Protein AF-A0A3S3S5J4-F1 (afdb_monomer_lite)

Structure (mmCIF, N/CA/C/O backbone):
data_AF-A0A3S3S5J4-F1
#
_entry.id   AF-A0A3S3S5J4-F1
#
loop_
_atom_site.group_PDB
_atom_site.id
_atom_site.type_symbol
_atom_site.label_atom_id
_atom_site.label_alt_id
_atom_site.label_comp_id
_atom_site.label_asym_id
_atom_site.label_entity_id
_atom_site.label_seq_id
_atom_site.pdbx_PDB_ins_code
_atom_site.Cartn_x
_atom_site.Cartn_y
_atom_site.Cartn_z
_atom_site.occupancy
_atom_site.B_iso_or_equiv
_atom_site.auth_seq_id
_atom_site.auth_comp_id
_atom_site.auth_asym_id
_atom_site.auth_atom_id
_atom_site.pdbx_PDB_model_num
ATOM 1 N N . MET A 1 1 ? 30.744 0.071 -41.582 1.00 41.34 1 MET A N 1
ATOM 2 C CA . MET A 1 1 ? 30.528 -0.809 -40.418 1.00 41.34 1 MET A CA 1
ATOM 3 C C . MET A 1 1 ? 30.425 0.112 -39.225 1.00 41.34 1 MET A C 1
ATOM 5 O O . MET A 1 1 ? 31.438 0.647 -38.803 1.00 41.34 1 MET A O 1
ATOM 9 N N . ASN A 1 2 ? 29.197 0.426 -38.819 1.00 42.22 2 ASN A N 1
ATOM 10 C CA . ASN A 1 2 ? 28.946 1.322 -37.698 1.00 42.22 2 ASN A CA 1
ATOM 11 C C . ASN A 1 2 ? 29.089 0.480 -36.435 1.00 42.22 2 ASN A C 1
ATOM 13 O O . ASN A 1 2 ? 28.316 -0.454 -36.251 1.00 42.22 2 ASN A O 1
ATOM 17 N N . ALA A 1 3 ? 30.126 0.742 -35.641 1.00 48.81 3 ALA A N 1
ATOM 18 C CA . ALA A 1 3 ? 30.206 0.206 -34.294 1.00 48.81 3 ALA A CA 1
ATOM 19 C C . ALA A 1 3 ? 29.083 0.870 -33.492 1.00 48.81 3 ALA A C 1
ATOM 21 O O . ALA A 1 3 ? 29.092 2.085 -33.289 1.00 48.81 3 ALA A O 1
ATOM 22 N N . ASP A 1 4 ? 28.078 0.069 -33.160 1.00 48.41 4 ASP A N 1
ATOM 23 C CA . ASP A 1 4 ? 26.913 0.461 -32.386 1.00 48.41 4 ASP A CA 1
ATOM 24 C C . ASP A 1 4 ? 27.365 1.013 -31.027 1.00 48.41 4 ASP A C 1
ATOM 26 O O . ASP A 1 4 ? 27.971 0.311 -30.217 1.00 48.41 4 ASP A O 1
ATOM 30 N N . GLY A 1 5 ? 27.102 2.302 -30.803 1.00 53.22 5 GLY A N 1
ATOM 31 C CA . GLY A 1 5 ? 27.263 2.954 -29.510 1.00 53.22 5 GLY A CA 1
ATOM 32 C C . GLY A 1 5 ? 26.185 2.447 -28.564 1.00 53.22 5 GLY A C 1
ATOM 33 O O . GLY A 1 5 ? 25.090 2.997 -28.529 1.00 53.22 5 GLY A O 1
ATOM 34 N N . VAL A 1 6 ? 26.489 1.368 -27.848 1.00 52.75 6 VAL A N 1
ATOM 35 C CA . VAL A 1 6 ? 25.611 0.800 -26.826 1.00 52.75 6 VAL A CA 1
ATOM 36 C C . VAL A 1 6 ? 25.653 1.694 -25.584 1.00 52.75 6 VAL A C 1
ATOM 38 O O . VAL A 1 6 ? 26.594 1.666 -24.798 1.00 52.75 6 VAL A O 1
ATOM 41 N N . ASP A 1 7 ? 24.622 2.531 -25.495 1.00 54.81 7 ASP A N 1
ATOM 42 C CA . ASP A 1 7 ? 23.804 2.837 -24.319 1.00 54.81 7 ASP A CA 1
ATOM 43 C C . ASP A 1 7 ? 24.507 3.255 -23.017 1.00 54.81 7 ASP A C 1
ATOM 45 O O . ASP A 1 7 ? 24.471 2.569 -22.000 1.00 54.81 7 ASP A O 1
ATOM 49 N N . PHE A 1 8 ? 24.990 4.499 -22.998 1.00 54.03 8 PHE A N 1
ATOM 50 C CA . PHE A 1 8 ? 25.233 5.245 -21.753 1.00 54.03 8 PHE A CA 1
ATOM 51 C C . PHE A 1 8 ? 23.917 5.642 -21.033 1.00 54.03 8 PHE A C 1
ATOM 53 O O . PHE A 1 8 ? 23.935 6.077 -19.882 1.00 54.03 8 PHE A O 1
ATOM 60 N N . GLU A 1 9 ? 22.753 5.501 -21.686 1.00 58.53 9 GLU A N 1
ATOM 61 C CA . GLU A 1 9 ? 21.446 5.906 -21.140 1.00 58.53 9 GLU A CA 1
ATOM 62 C C . GLU A 1 9 ? 20.932 4.991 -20.013 1.00 58.53 9 GLU A C 1
ATOM 64 O O . GLU A 1 9 ? 20.188 5.454 -19.146 1.00 58.53 9 GLU A O 1
ATOM 69 N N . THR A 1 10 ? 21.362 3.725 -19.937 1.00 60.50 10 THR A N 1
ATOM 70 C CA . THR A 1 10 ? 20.867 2.787 -18.910 1.00 60.50 10 THR A CA 1
ATOM 71 C C . THR A 1 10 ? 21.379 3.097 -17.502 1.00 60.50 10 THR A C 1
ATOM 73 O O . THR A 1 10 ? 20.712 2.750 -16.528 1.00 60.50 10 THR A O 1
ATOM 76 N N . ASN A 1 11 ? 22.515 3.793 -17.370 1.00 63.28 11 ASN A N 1
ATOM 77 C CA . ASN A 1 11 ? 23.078 4.161 -16.064 1.00 63.28 11 ASN A CA 1
ATOM 78 C C . ASN A 1 11 ? 22.407 5.412 -15.450 1.00 63.28 11 ASN A C 1
ATOM 80 O O . ASN A 1 11 ? 22.538 5.709 -14.266 1.00 63.28 11 ASN A O 1
ATOM 84 N N . PHE A 1 12 ? 21.634 6.170 -16.234 1.00 68.19 12 PHE A N 1
ATOM 85 C CA . PHE A 1 12 ? 20.906 7.321 -15.695 1.00 68.19 12 PHE A CA 1
ATOM 86 C C . PHE A 1 12 ? 19.620 6.900 -14.967 1.00 68.19 12 PHE A C 1
ATOM 88 O O . PHE A 1 12 ? 19.238 7.495 -13.955 1.00 68.19 12 PHE A O 1
ATOM 95 N N . GLU A 1 13 ? 18.951 5.847 -15.446 1.00 74.88 13 GLU A N 1
ATOM 96 C CA . GLU A 1 13 ? 17.727 5.341 -14.815 1.00 74.88 13 GLU A CA 1
ATOM 97 C C . GLU A 1 13 ? 18.000 4.614 -13.489 1.00 74.88 13 GLU A C 1
ATOM 99 O O . GLU A 1 13 ? 17.173 4.694 -12.573 1.00 74.88 13 GLU A O 1
ATOM 104 N N . SER A 1 14 ? 19.166 3.971 -13.346 1.00 75.56 14 SER A N 1
ATOM 105 C CA . SER A 1 14 ? 19.579 3.287 -12.114 1.00 75.56 14 SER A CA 1
ATOM 106 C C . SER A 1 14 ? 19.797 4.254 -10.951 1.00 75.56 14 SER A C 1
ATOM 108 O O . SER A 1 14 ? 19.487 3.894 -9.827 1.00 75.56 14 SER A O 1
ATOM 110 N N . LYS A 1 15 ? 20.211 5.507 -11.170 1.00 86.12 15 LYS A N 1
ATOM 111 C CA . LYS A 1 15 ? 20.401 6.475 -10.065 1.00 86.12 15 LYS A CA 1
ATOM 112 C C . LYS A 1 15 ? 19.139 7.251 -9.685 1.00 86.12 15 LYS A C 1
ATOM 114 O O . LYS A 1 15 ? 19.070 7.890 -8.633 1.00 86.12 15 LYS A O 1
ATOM 119 N N . LEU A 1 16 ? 18.087 7.173 -10.502 1.00 89.62 16 LEU A N 1
ATOM 120 C CA . LEU A 1 16 ? 16.856 7.934 -10.281 1.00 89.62 16 LEU A CA 1
ATOM 121 C C . LEU A 1 16 ? 16.063 7.451 -9.055 1.00 89.62 16 LEU A C 1
ATOM 123 O O . LEU A 1 16 ? 15.352 8.245 -8.431 1.00 89.62 16 LEU A O 1
ATOM 127 N N . TRP A 1 17 ? 16.153 6.164 -8.698 1.00 88.44 17 TRP A N 1
ATOM 128 C CA . TRP A 1 17 ? 15.459 5.646 -7.514 1.00 88.44 17 TRP A CA 1
ATOM 129 C C . TRP A 1 17 ? 16.100 6.134 -6.210 1.00 88.44 17 TRP A C 1
ATOM 131 O O . TRP A 1 17 ? 15.355 6.391 -5.264 1.00 88.44 17 TRP A O 1
ATOM 141 N N . ILE A 1 18 ? 17.426 6.327 -6.174 1.00 90.19 18 ILE A N 1
ATOM 142 C CA . ILE A 1 18 ? 18.150 6.863 -5.010 1.00 90.19 18 ILE A CA 1
ATOM 143 C C . ILE A 1 18 ? 17.659 8.276 -4.722 1.00 90.19 18 ILE A C 1
ATOM 145 O O . ILE A 1 18 ? 17.093 8.524 -3.661 1.00 90.19 18 ILE A O 1
ATOM 149 N N . LYS A 1 19 ? 17.726 9.160 -5.724 1.00 91.44 19 LYS A N 1
ATOM 150 C CA . LYS A 1 19 ? 17.255 10.546 -5.601 1.00 91.44 19 LYS A CA 1
ATOM 151 C C . LYS A 1 19 ? 15.795 10.636 -5.144 1.00 91.44 19 LYS A C 1
ATOM 153 O O . LYS A 1 19 ? 15.458 11.404 -4.250 1.00 91.44 19 LYS A O 1
ATOM 158 N N . ARG A 1 20 ? 14.906 9.821 -5.727 1.00 91.56 20 ARG A N 1
ATOM 159 C CA . ARG A 1 20 ? 13.493 9.772 -5.300 1.00 91.56 20 ARG A CA 1
ATOM 160 C C . ARG A 1 20 ? 13.335 9.284 -3.863 1.00 91.56 20 ARG A C 1
ATOM 162 O O . ARG A 1 20 ? 12.419 9.720 -3.173 1.00 91.56 20 ARG A O 1
ATOM 169 N N . SER A 1 21 ? 14.182 8.356 -3.427 1.00 89.12 21 SER A N 1
ATOM 170 C CA . SER A 1 21 ? 14.158 7.847 -2.056 1.00 89.12 21 SER A CA 1
ATOM 171 C C . SER A 1 21 ? 14.614 8.924 -1.074 1.00 89.12 21 SER A C 1
ATOM 173 O O . SER A 1 21 ? 13.955 9.118 -0.057 1.00 89.12 21 SER A O 1
ATOM 175 N N . GLU A 1 22 ? 15.656 9.684 -1.411 1.00 92.81 22 GLU A N 1
ATOM 176 C CA . GLU A 1 22 ? 16.129 10.830 -0.625 1.00 92.81 22 GLU A CA 1
ATOM 177 C C . GLU A 1 22 ? 15.071 11.932 -0.500 1.00 92.81 22 GLU A C 1
ATOM 179 O O . GLU A 1 22 ? 14.815 12.409 0.602 1.00 92.81 22 GLU A O 1
ATOM 184 N N . GLU A 1 23 ? 14.390 12.291 -1.594 1.00 94.06 23 GLU A N 1
ATOM 185 C CA . GLU A 1 23 ? 13.297 13.275 -1.571 1.00 94.06 23 GLU A CA 1
ATOM 186 C C . GLU A 1 23 ? 12.159 12.838 -0.629 1.00 94.06 23 GLU A C 1
ATOM 188 O O . GLU A 1 23 ? 11.642 13.634 0.158 1.00 94.06 23 GLU A O 1
ATOM 193 N N . VAL A 1 24 ? 11.784 11.554 -0.670 1.00 93.38 24 VAL A N 1
ATOM 194 C CA . VAL A 1 24 ? 10.755 10.993 0.219 1.00 93.38 24 VAL A CA 1
ATOM 195 C C . VAL A 1 24 ? 11.226 10.962 1.673 1.00 93.38 24 VAL A C 1
ATOM 197 O O . VAL A 1 24 ? 10.438 11.284 2.564 1.00 93.38 24 VAL A O 1
ATOM 200 N N . LEU A 1 25 ? 12.485 10.595 1.927 1.00 93.69 25 LEU A N 1
ATOM 201 C CA . LEU A 1 25 ? 13.073 10.641 3.264 1.00 93.69 25 LEU A CA 1
ATOM 202 C C . LEU A 1 25 ? 13.034 12.067 3.815 1.00 93.69 25 LEU A C 1
ATOM 204 O O . LEU A 1 25 ? 12.526 12.270 4.914 1.00 93.69 25 LEU A O 1
ATOM 208 N N . GLN A 1 26 ? 13.464 13.060 3.038 1.00 96.62 26 GLN A N 1
ATOM 209 C CA . GLN A 1 26 ? 13.452 14.453 3.476 1.00 96.62 26 GLN A CA 1
ATOM 210 C C . GLN A 1 26 ? 12.039 14.920 3.848 1.00 96.62 26 GLN A C 1
ATOM 212 O O . GLN A 1 26 ? 11.829 15.487 4.916 1.00 96.62 26 GLN A O 1
ATOM 217 N N . MET A 1 27 ? 11.036 14.601 3.023 1.00 96.19 27 MET A N 1
ATOM 218 C CA . MET A 1 27 ? 9.641 14.927 3.334 1.00 96.19 27 MET A CA 1
ATOM 219 C C . MET A 1 27 ? 9.140 14.283 4.637 1.00 96.19 27 MET A C 1
ATOM 221 O O . MET A 1 27 ? 8.349 14.886 5.365 1.00 96.19 27 MET A O 1
ATOM 225 N N . LEU A 1 28 ? 9.540 13.039 4.915 1.00 95.00 28 LEU A N 1
ATOM 226 C CA . LEU A 1 28 ? 9.157 12.335 6.141 1.00 95.00 28 LEU A CA 1
ATOM 227 C C . LEU A 1 28 ? 9.863 12.914 7.370 1.00 95.00 28 LEU A C 1
ATOM 229 O O . LEU A 1 28 ? 9.229 13.057 8.416 1.00 95.00 28 LEU A O 1
ATOM 233 N N . GLU A 1 29 ? 11.135 13.281 7.234 1.00 97.19 29 GLU A N 1
ATOM 234 C CA . GLU A 1 29 ? 11.914 13.952 8.272 1.00 97.19 29 GLU A CA 1
ATOM 235 C C . GLU A 1 29 ? 11.277 15.290 8.662 1.00 97.19 29 GLU A C 1
ATOM 237 O O . GLU A 1 29 ? 11.018 15.538 9.842 1.00 97.19 29 GLU A O 1
ATOM 242 N N . ASP A 1 30 ? 10.918 16.108 7.671 1.00 96.88 30 ASP A N 1
ATOM 243 C CA . ASP A 1 30 ? 10.243 17.389 7.884 1.00 96.88 30 ASP A CA 1
ATOM 244 C C . ASP A 1 30 ? 8.899 17.207 8.618 1.00 96.88 30 ASP A C 1
ATOM 246 O O . ASP A 1 30 ? 8.549 17.982 9.513 1.00 96.88 30 ASP A O 1
ATOM 250 N N . GLU A 1 31 ? 8.140 16.157 8.286 1.00 97.62 31 GLU A N 1
ATOM 251 C CA . GLU A 1 31 ? 6.871 15.834 8.946 1.00 97.62 31 GLU A CA 1
ATOM 252 C C . GLU A 1 31 ? 7.059 15.400 10.410 1.00 97.62 31 GLU A C 1
ATOM 254 O O . GLU A 1 31 ? 6.264 15.798 11.270 1.00 97.62 31 GLU A O 1
ATOM 259 N N . ILE A 1 32 ? 8.091 14.597 10.702 1.00 97.44 32 ILE A N 1
ATOM 260 C CA . ILE A 1 32 ? 8.450 14.184 12.068 1.00 97.44 32 ILE A CA 1
ATOM 261 C C . ILE A 1 32 ? 8.860 15.412 12.883 1.00 97.44 32 ILE A C 1
ATOM 263 O O . ILE A 1 32 ? 8.277 15.651 13.942 1.00 97.44 32 ILE A O 1
ATOM 267 N N . ASN A 1 33 ? 9.762 16.240 12.353 1.00 97.38 33 ASN A N 1
ATOM 268 C CA . ASN A 1 33 ? 10.249 17.453 13.014 1.00 97.38 33 ASN A CA 1
ATOM 269 C C . ASN A 1 33 ? 9.111 18.447 13.285 1.00 97.38 33 ASN A C 1
ATOM 271 O O . ASN A 1 33 ? 9.002 19.012 14.373 1.00 97.38 33 ASN A O 1
ATOM 275 N N . ARG A 1 34 ? 8.181 18.615 12.337 1.00 98.00 34 ARG A N 1
ATOM 276 C CA . ARG A 1 34 ? 6.995 19.461 12.532 1.00 98.00 34 ARG A CA 1
ATOM 277 C C . ARG A 1 34 ? 6.093 18.952 13.658 1.00 98.00 34 ARG A C 1
ATOM 279 O O . ARG A 1 34 ? 5.516 19.756 14.390 1.00 98.00 34 ARG A O 1
ATOM 286 N N . LYS A 1 35 ? 5.907 17.635 13.778 1.00 97.81 35 LYS A N 1
ATOM 287 C CA . LYS A 1 35 ? 5.124 17.042 14.875 1.00 97.81 35 LYS A CA 1
ATOM 288 C C . LYS A 1 35 ? 5.844 17.172 16.211 1.00 97.81 35 LYS A C 1
ATOM 290 O O . LYS A 1 35 ? 5.185 17.465 17.201 1.00 97.81 35 LYS A O 1
ATOM 295 N N . GLU A 1 36 ? 7.160 17.005 16.225 1.00 97.94 36 GLU A N 1
ATOM 296 C CA . GLU A 1 36 ? 7.996 17.187 17.412 1.00 97.94 36 GLU A CA 1
ATOM 297 C C . GLU A 1 36 ? 7.898 18.619 17.941 1.00 97.94 36 GLU A C 1
ATOM 299 O O . GLU A 1 36 ? 7.598 18.809 19.116 1.00 97.94 36 GLU A O 1
ATOM 304 N N . LEU A 1 37 ? 8.011 19.622 17.064 1.00 97.88 37 LEU A N 1
ATOM 305 C CA . LEU A 1 37 ? 7.814 21.029 17.428 1.00 97.88 37 LEU A CA 1
ATOM 306 C C . LEU A 1 37 ? 6.443 21.269 18.070 1.00 97.88 37 LEU A C 1
ATOM 308 O O . LEU A 1 37 ? 6.370 21.844 19.151 1.00 97.88 37 LEU A O 1
ATOM 312 N N . LYS A 1 38 ? 5.362 20.756 17.468 1.00 97.69 38 LYS A N 1
ATOM 313 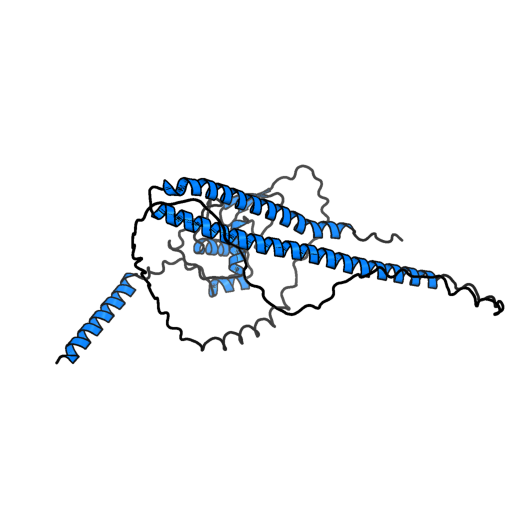C CA . LYS A 1 38 ? 4.008 20.877 18.038 1.00 97.69 38 LYS A CA 1
ATOM 314 C C . LYS A 1 38 ? 3.867 20.182 19.390 1.00 97.69 38 LYS A C 1
ATOM 316 O O . LYS A 1 38 ? 3.153 20.678 20.256 1.00 97.69 38 LYS A O 1
ATOM 321 N N . ILE A 1 39 ? 4.503 19.025 19.575 1.00 97.25 39 ILE A N 1
ATOM 322 C CA . ILE A 1 39 ? 4.511 18.339 20.871 1.00 97.25 39 ILE A CA 1
ATOM 323 C C . ILE A 1 39 ? 5.258 19.183 21.902 1.00 97.25 39 ILE A C 1
ATOM 325 O O . ILE A 1 39 ? 4.738 19.358 22.997 1.00 97.25 39 ILE A O 1
ATOM 329 N N . ASN A 1 40 ? 6.409 19.754 21.554 1.00 96.50 40 ASN A N 1
ATOM 330 C CA . ASN A 1 40 ? 7.194 20.596 22.458 1.00 96.50 40 ASN A CA 1
ATOM 331 C C . ASN A 1 40 ? 6.448 21.892 22.828 1.00 96.50 40 ASN A C 1
ATOM 333 O O . ASN A 1 40 ? 6.439 22.291 23.992 1.00 96.50 40 ASN A O 1
ATOM 337 N N . GLU A 1 41 ? 5.752 22.515 21.872 1.00 96.56 41 GLU A N 1
ATOM 338 C CA . GLU A 1 41 ? 4.856 23.651 22.130 1.00 96.56 41 GLU A CA 1
ATOM 339 C C . GLU A 1 41 ? 3.751 23.264 23.122 1.00 96.56 41 GLU A C 1
ATOM 341 O O . GLU A 1 41 ? 3.532 23.952 24.120 1.00 96.56 41 GLU A O 1
ATOM 346 N N . LEU A 1 42 ? 3.086 22.127 22.894 1.00 96.12 42 LEU A N 1
ATOM 347 C CA . LEU A 1 42 ? 2.052 21.617 23.792 1.00 96.12 42 LEU A CA 1
ATOM 348 C C . LEU A 1 42 ? 2.607 21.222 25.162 1.00 96.12 42 LEU A C 1
ATOM 350 O O . LEU A 1 42 ? 1.896 21.374 26.153 1.00 96.12 42 LEU A O 1
ATOM 354 N N . GLU A 1 43 ? 3.856 20.764 25.243 1.00 95.88 43 GLU A N 1
ATOM 355 C CA . GLU A 1 43 ? 4.501 20.363 26.493 1.00 95.88 43 GLU A CA 1
ATOM 356 C C . GLU A 1 43 ? 4.572 21.516 27.494 1.00 95.88 43 GLU A C 1
ATOM 358 O O . GLU A 1 43 ? 4.245 21.335 28.667 1.00 95.88 43 GLU A O 1
ATOM 363 N N . SER A 1 44 ? 4.861 22.728 27.010 1.00 93.62 44 SER A N 1
ATOM 364 C CA . SER A 1 44 ? 4.823 23.947 27.829 1.00 93.62 44 SER A CA 1
ATOM 365 C C . SER A 1 44 ? 3.440 24.217 28.448 1.00 93.62 44 SER A C 1
ATOM 367 O O . SER A 1 44 ? 3.327 24.825 29.512 1.00 93.62 44 SER A O 1
ATOM 369 N N . SER A 1 45 ? 2.375 23.702 27.822 1.00 93.31 45 SER A N 1
ATOM 370 C CA . SER A 1 45 ? 0.986 23.838 28.268 1.00 93.31 45 SER A CA 1
ATOM 371 C C . SER A 1 45 ? 0.450 22.632 29.050 1.00 93.31 45 SER A C 1
ATOM 373 O O . SER A 1 45 ? -0.671 22.697 29.551 1.00 93.31 45 SER A O 1
ATOM 375 N N . VAL A 1 46 ? 1.224 21.550 29.222 1.00 88.00 46 VAL A N 1
ATOM 376 C CA . VAL A 1 46 ? 0.756 20.283 29.833 1.00 88.00 46 VAL A CA 1
ATOM 377 C C . VAL A 1 46 ? 0.202 20.470 31.247 1.00 88.00 46 VAL A C 1
ATOM 379 O O . VAL A 1 46 ? -0.726 19.760 31.648 1.00 88.00 46 VAL A O 1
ATOM 382 N N . ALA A 1 47 ? 0.716 21.447 32.001 1.00 88.12 47 ALA A N 1
ATOM 383 C CA . ALA A 1 47 ? 0.183 21.798 33.318 1.00 88.12 47 ALA A CA 1
ATOM 384 C C . ALA A 1 47 ? -1.316 22.162 33.269 1.00 88.12 47 ALA A C 1
ATOM 386 O O . ALA A 1 47 ? -2.053 21.833 34.197 1.00 88.12 47 ALA A O 1
ATOM 387 N N . HIS A 1 48 ? -1.772 22.739 32.154 1.00 91.56 48 HIS A N 1
ATOM 388 C CA . HIS A 1 48 ? -3.139 23.205 31.918 1.00 91.56 48 HIS A CA 1
ATOM 389 C C . HIS A 1 48 ? -4.061 22.136 31.316 1.00 91.56 48 HIS A C 1
ATOM 391 O O . HIS A 1 48 ? -5.227 22.421 31.040 1.00 91.56 48 HIS A O 1
ATOM 397 N N . PHE A 1 49 ? -3.585 20.905 31.090 1.00 94.00 49 PHE A N 1
ATOM 398 C CA . PHE A 1 49 ? -4.461 19.852 30.582 1.00 94.00 49 PHE A CA 1
ATOM 399 C C . PHE A 1 49 ? -5.527 19.490 31.625 1.00 94.00 49 PHE A C 1
ATOM 401 O O . PHE A 1 49 ? -5.176 19.088 32.739 1.00 94.00 49 PHE A O 1
ATOM 408 N N . PRO A 1 50 ? -6.823 19.579 31.266 1.00 91.56 50 PRO A N 1
ATOM 409 C CA . PRO A 1 50 ? -7.923 19.512 32.226 1.00 91.56 50 PRO A CA 1
ATOM 410 C C . PRO A 1 50 ? -8.148 18.107 32.793 1.00 91.56 50 PRO A C 1
ATOM 412 O O . PRO A 1 50 ? -8.811 17.961 33.815 1.00 91.56 50 PRO A O 1
ATOM 415 N N . SER A 1 51 ? -7.618 17.063 32.145 1.00 96.81 51 SER A N 1
ATOM 416 C CA . SER A 1 51 ? -7.810 15.678 32.572 1.00 96.81 51 SER A CA 1
ATOM 417 C C . SER A 1 51 ? -6.497 14.900 32.640 1.00 96.81 51 SER A C 1
ATOM 419 O O . SER A 1 51 ? -5.595 15.078 31.816 1.00 96.81 51 SER A O 1
ATOM 421 N N . TYR A 1 52 ? -6.413 13.984 33.606 1.00 95.56 52 TYR A N 1
ATOM 422 C CA . TYR A 1 52 ? -5.307 13.032 33.733 1.00 95.56 52 TYR A CA 1
ATOM 423 C C . TYR A 1 52 ? -5.191 12.122 32.498 1.00 95.56 52 TYR A C 1
ATOM 425 O O . TYR A 1 52 ? -4.092 11.872 32.008 1.00 95.56 52 TYR A O 1
ATOM 433 N N . SER A 1 53 ? -6.325 11.709 31.924 1.00 95.56 53 SER A N 1
ATOM 434 C CA . SER A 1 53 ? -6.375 10.898 30.703 1.00 95.56 53 SER A CA 1
ATOM 435 C C . SER A 1 53 ? -5.699 11.594 29.518 1.00 95.56 53 SER A C 1
ATOM 437 O O . SER A 1 53 ? -4.943 10.961 28.786 1.00 95.56 53 SER A O 1
ATOM 439 N N . THR A 1 54 ? -5.899 12.908 29.353 1.00 95.50 54 THR A N 1
ATOM 440 C CA . THR A 1 54 ? -5.221 13.697 28.309 1.00 95.50 54 THR A CA 1
ATOM 441 C C . THR A 1 54 ? -3.706 13.718 28.512 1.00 95.50 54 THR A C 1
ATOM 443 O O . THR A 1 54 ? -2.965 13.610 27.540 1.00 95.50 54 THR A O 1
ATOM 446 N N . LYS A 1 55 ? -3.231 13.801 29.763 1.00 96.25 55 LYS A N 1
ATOM 447 C CA . LYS A 1 55 ? -1.793 13.763 30.082 1.00 96.25 55 LYS A CA 1
ATOM 448 C C . LYS A 1 55 ? -1.165 12.408 29.739 1.00 96.25 55 LYS A C 1
ATOM 450 O O . LYS A 1 55 ? -0.074 12.381 29.177 1.00 96.25 55 LYS A O 1
ATOM 455 N N . ILE A 1 56 ? -1.865 11.302 30.014 1.00 96.56 56 ILE A N 1
ATOM 456 C CA . ILE A 1 56 ? -1.417 9.957 29.613 1.00 96.56 56 ILE A CA 1
ATOM 457 C C . ILE A 1 56 ? -1.316 9.857 28.090 1.00 96.56 56 ILE A C 1
ATOM 459 O O . ILE A 1 56 ? -0.269 9.468 27.581 1.00 96.56 56 ILE A O 1
ATOM 463 N N . LEU A 1 57 ? -2.369 10.251 27.365 1.00 96.06 57 LEU A N 1
ATOM 464 C CA . LEU A 1 57 ? -2.373 10.207 25.899 1.00 96.06 57 LEU A CA 1
ATOM 465 C C . LEU A 1 57 ? -1.262 11.074 25.297 1.00 96.06 57 LEU A C 1
ATOM 467 O O . LEU A 1 57 ? -0.623 10.671 24.333 1.00 96.06 57 LEU A O 1
ATOM 471 N N . PHE A 1 58 ? -0.997 12.246 25.873 1.00 96.94 58 PHE A N 1
ATOM 472 C CA . PHE A 1 58 ? 0.105 13.098 25.436 1.00 96.94 58 PHE A CA 1
ATOM 473 C C . PHE A 1 58 ? 1.468 12.414 25.613 1.00 96.94 58 PHE A C 1
ATOM 475 O O . PHE A 1 58 ? 2.280 12.417 24.688 1.00 96.94 58 PHE A O 1
ATOM 482 N N . LYS A 1 59 ? 1.704 11.783 26.772 1.00 97.06 59 LYS A N 1
ATOM 483 C CA . LYS A 1 59 ? 2.939 11.030 27.037 1.00 97.06 59 LYS A CA 1
ATOM 484 C C . LYS A 1 59 ? 3.107 9.861 26.063 1.00 97.06 59 LYS A C 1
ATOM 486 O O . LYS A 1 59 ? 4.205 9.661 25.551 1.00 97.06 59 LYS A O 1
ATOM 491 N N . ASP A 1 60 ? 2.028 9.136 25.781 1.00 97.25 60 ASP A N 1
ATOM 492 C CA . ASP A 1 60 ? 2.011 8.020 24.829 1.00 97.25 60 ASP A CA 1
ATOM 493 C C . ASP A 1 60 ? 2.341 8.481 23.399 1.00 97.25 60 ASP A C 1
ATOM 495 O O . ASP A 1 60 ? 3.221 7.928 22.740 1.00 97.25 60 ASP A O 1
ATOM 499 N N . VAL A 1 61 ? 1.725 9.581 22.949 1.00 97.56 61 VAL A N 1
ATOM 500 C CA . VAL A 1 61 ? 2.020 10.191 21.643 1.00 97.56 61 VAL A CA 1
ATOM 501 C C . VAL A 1 61 ? 3.475 10.659 21.557 1.00 97.56 61 VAL A C 1
ATOM 503 O O . VAL A 1 61 ? 4.116 10.450 20.527 1.00 97.56 61 VAL A O 1
ATOM 506 N N . LYS A 1 62 ? 4.019 11.257 22.624 1.00 98.00 62 LYS A N 1
ATOM 507 C CA . LYS A 1 62 ? 5.426 11.680 22.681 1.00 98.00 62 LYS A CA 1
ATOM 508 C C . LYS A 1 62 ? 6.383 10.483 22.615 1.00 98.00 62 LYS A C 1
ATOM 510 O O . LYS A 1 62 ? 7.341 10.528 21.847 1.00 98.00 62 LYS A O 1
ATOM 515 N N . CYS A 1 63 ? 6.100 9.408 23.355 1.00 97.81 63 CYS A N 1
ATOM 516 C CA . CYS A 1 63 ? 6.881 8.167 23.311 1.00 97.81 63 CYS A CA 1
ATOM 517 C C . CYS A 1 63 ? 6.852 7.545 21.908 1.00 97.81 63 CYS A C 1
ATOM 519 O O . CYS A 1 63 ? 7.900 7.317 21.308 1.00 97.81 63 CYS A O 1
ATOM 521 N N . SER A 1 64 ? 5.652 7.405 21.337 1.00 97.56 64 SER A N 1
ATOM 522 C CA . SER A 1 64 ? 5.445 6.895 19.979 1.00 97.56 64 SER A CA 1
ATOM 523 C C . SER A 1 64 ? 6.173 7.728 18.920 1.00 97.56 64 SER A C 1
ATOM 525 O O . SER A 1 64 ? 6.728 7.175 17.973 1.00 97.56 64 SER A O 1
ATOM 527 N N . LEU A 1 65 ? 6.183 9.062 19.041 1.00 97.94 65 LEU A N 1
ATOM 528 C CA . LEU A 1 65 ? 6.916 9.917 18.104 1.00 97.94 65 LEU A CA 1
ATOM 529 C C . LEU A 1 65 ? 8.428 9.676 18.200 1.00 97.94 65 LEU A C 1
ATOM 531 O O . LEU A 1 65 ? 9.087 9.586 17.166 1.00 97.94 65 LEU A O 1
ATOM 535 N N . ASN A 1 66 ? 8.962 9.543 19.416 1.00 97.81 66 ASN A N 1
ATOM 536 C CA . ASN A 1 66 ? 10.383 9.296 19.639 1.00 97.81 66 ASN A CA 1
ATOM 537 C C . ASN A 1 66 ? 10.825 7.930 19.087 1.00 97.81 66 ASN A C 1
ATOM 539 O O . ASN A 1 66 ? 11.844 7.839 18.411 1.00 97.81 66 ASN A O 1
ATOM 543 N N . GLU A 1 67 ? 10.021 6.884 19.292 1.00 97.00 67 GLU A N 1
ATOM 544 C CA . GLU A 1 67 ? 10.252 5.565 18.688 1.00 97.00 67 GLU A CA 1
ATOM 545 C C . GLU A 1 67 ? 10.292 5.646 17.158 1.00 97.00 67 GLU A C 1
ATOM 547 O O . GLU A 1 67 ? 11.235 5.165 16.533 1.00 97.00 67 GLU A O 1
ATOM 552 N N . ARG A 1 68 ? 9.317 6.328 16.539 1.00 96.81 68 ARG A N 1
ATOM 553 C CA . ARG A 1 68 ? 9.286 6.505 15.077 1.00 96.81 68 ARG A CA 1
ATOM 554 C C . ARG A 1 68 ? 10.451 7.336 14.552 1.00 96.81 68 ARG A C 1
ATOM 556 O O . ARG A 1 68 ? 10.909 7.079 13.444 1.00 96.81 68 ARG A O 1
ATOM 563 N N . LYS A 1 69 ? 10.933 8.313 15.321 1.00 97.94 69 LYS A N 1
ATOM 564 C CA . LYS A 1 69 ? 12.121 9.104 14.981 1.00 97.94 69 LYS A CA 1
ATOM 565 C C . LYS A 1 69 ? 13.380 8.232 14.966 1.00 97.94 69 LYS A C 1
ATOM 567 O O . LYS A 1 69 ? 14.162 8.335 14.025 1.00 97.94 69 LYS A O 1
ATOM 572 N N . ASN A 1 70 ? 13.528 7.335 15.940 1.00 96.81 70 ASN A N 1
ATOM 573 C CA . ASN A 1 70 ? 14.634 6.377 15.978 1.00 96.81 70 ASN A CA 1
ATOM 574 C C . ASN A 1 70 ? 14.567 5.391 14.802 1.00 96.81 70 ASN A C 1
ATOM 576 O O . ASN A 1 70 ? 15.528 5.287 14.048 1.00 96.81 70 ASN A O 1
ATOM 580 N N . GLU A 1 71 ? 13.409 4.763 14.567 1.00 95.81 71 GLU A N 1
ATOM 581 C CA . GLU A 1 71 ? 13.212 3.868 13.412 1.00 95.81 71 GLU A CA 1
ATOM 582 C C . GLU A 1 71 ? 13.514 4.572 12.077 1.00 95.81 71 GLU A C 1
ATOM 584 O O . GLU A 1 71 ? 14.092 3.987 11.160 1.00 95.81 71 GLU A O 1
ATOM 589 N N . PHE A 1 72 ? 13.115 5.841 11.952 1.00 96.19 72 PHE A N 1
ATOM 590 C CA . PHE A 1 72 ? 13.376 6.642 10.762 1.00 96.19 72 PHE A CA 1
ATOM 591 C C . PHE A 1 72 ? 14.871 6.953 10.591 1.00 96.19 72 PHE A C 1
ATOM 593 O O . PHE A 1 72 ? 15.383 6.883 9.473 1.00 96.19 72 PHE A O 1
ATOM 600 N N . SER A 1 73 ? 15.579 7.247 11.684 1.00 96.94 73 SER A N 1
ATOM 601 C CA . SER A 1 73 ? 17.034 7.434 11.685 1.00 96.94 73 SER A CA 1
ATOM 602 C C . SER A 1 73 ? 17.762 6.173 11.211 1.00 96.94 73 SER A C 1
ATOM 604 O O . SER A 1 73 ? 18.619 6.253 10.328 1.00 96.94 73 SER A O 1
ATOM 606 N N . ASP A 1 74 ? 17.372 5.003 11.721 1.00 95.50 74 ASP A N 1
ATOM 607 C CA . ASP A 1 74 ? 17.939 3.714 11.309 1.00 95.50 74 ASP A CA 1
ATOM 608 C C . ASP A 1 74 ? 17.682 3.439 9.821 1.00 95.50 74 ASP A C 1
ATOM 610 O O . ASP A 1 74 ? 18.577 3.024 9.079 1.00 95.50 74 ASP A O 1
ATOM 614 N N . PHE A 1 75 ? 16.467 3.732 9.346 1.00 94.81 75 PHE A N 1
ATOM 615 C CA . PHE A 1 75 ? 16.122 3.587 7.934 1.00 94.81 75 PHE A CA 1
ATOM 616 C C . PHE A 1 75 ? 16.927 4.536 7.033 1.00 94.81 75 PHE A C 1
ATOM 618 O O . PHE A 1 75 ? 17.369 4.134 5.954 1.00 94.81 75 PHE A O 1
ATOM 625 N N . ARG A 1 76 ? 17.179 5.775 7.472 1.00 95.19 76 ARG A N 1
ATOM 626 C CA . ARG A 1 76 ? 18.040 6.718 6.744 1.00 95.19 76 ARG A CA 1
ATOM 627 C C . ARG A 1 76 ? 19.478 6.213 6.665 1.00 95.19 76 ARG A C 1
ATOM 629 O O . ARG A 1 76 ? 20.072 6.252 5.590 1.00 95.19 76 ARG A O 1
ATOM 636 N N . ALA A 1 77 ? 20.019 5.697 7.768 1.00 95.81 77 ALA A N 1
ATOM 637 C CA . ALA A 1 77 ? 21.352 5.101 7.788 1.00 95.81 77 ALA A CA 1
ATOM 638 C C . ALA A 1 77 ? 21.455 3.921 6.807 1.00 95.81 77 ALA A C 1
ATOM 640 O O . ALA A 1 77 ? 22.425 3.815 6.057 1.00 95.81 77 ALA A O 1
ATOM 641 N N . PHE A 1 78 ? 20.424 3.076 6.746 1.00 96.06 78 PHE A N 1
ATOM 642 C CA . PHE A 1 78 ? 20.340 1.995 5.768 1.00 96.06 78 PHE A CA 1
ATOM 643 C C . PHE A 1 78 ? 20.377 2.501 4.318 1.00 96.06 78 PHE A C 1
ATOM 645 O O . PHE A 1 78 ? 21.152 1.980 3.517 1.00 96.06 78 PHE A O 1
ATOM 652 N N . VAL A 1 79 ? 19.586 3.523 3.973 1.00 92.50 79 VAL A N 1
ATOM 653 C CA . VAL A 1 79 ? 19.582 4.084 2.610 1.00 92.50 79 VAL A CA 1
ATOM 654 C C . VAL A 1 79 ? 20.942 4.689 2.260 1.00 92.50 79 VAL A C 1
ATOM 656 O O . VAL A 1 79 ? 21.452 4.411 1.181 1.00 92.50 79 VAL A O 1
ATOM 659 N N . ASN A 1 80 ? 21.586 5.406 3.183 1.00 93.94 80 ASN A N 1
ATOM 660 C CA . ASN A 1 80 ? 22.939 5.932 2.969 1.00 93.94 80 ASN A CA 1
ATOM 661 C C . ASN A 1 80 ? 23.957 4.813 2.697 1.00 93.94 80 ASN A C 1
ATOM 663 O O . ASN A 1 80 ? 24.793 4.936 1.805 1.00 93.94 80 ASN A O 1
ATOM 667 N N . ASN A 1 81 ? 23.862 3.691 3.416 1.00 95.62 81 ASN A N 1
ATOM 668 C CA . ASN A 1 81 ? 24.721 2.531 3.171 1.00 95.62 81 ASN A CA 1
ATOM 669 C C . ASN A 1 81 ? 24.488 1.913 1.785 1.00 95.62 81 ASN A C 1
ATOM 671 O O . ASN A 1 81 ? 25.443 1.447 1.165 1.00 95.62 81 ASN A O 1
ATOM 675 N N . LEU A 1 82 ? 23.247 1.919 1.283 1.00 91.88 82 LEU A N 1
ATOM 676 C CA . LEU A 1 82 ? 22.955 1.479 -0.084 1.00 91.88 82 LEU A CA 1
ATOM 677 C C . LEU A 1 82 ? 23.569 2.408 -1.133 1.00 91.88 82 LEU A C 1
ATOM 679 O O . LEU A 1 82 ? 24.088 1.904 -2.121 1.00 91.88 82 LEU A O 1
ATOM 683 N N . VAL A 1 83 ? 23.557 3.726 -0.914 1.00 92.56 83 VAL A N 1
ATOM 684 C CA . VAL A 1 83 ? 24.217 4.687 -1.818 1.00 92.56 83 VAL A CA 1
ATOM 685 C C . VAL A 1 83 ? 25.720 4.422 -1.883 1.00 92.56 83 VAL A C 1
ATOM 687 O O . VAL A 1 83 ? 26.275 4.272 -2.964 1.00 92.56 83 VAL A O 1
ATOM 690 N N . VAL A 1 84 ? 26.370 4.246 -0.728 1.00 95.19 84 VAL A N 1
ATOM 691 C CA . VAL A 1 84 ? 27.804 3.910 -0.672 1.00 95.19 84 VAL A CA 1
ATOM 692 C C . VAL A 1 84 ? 28.105 2.578 -1.370 1.00 95.19 84 VAL A C 1
ATOM 694 O O . VAL A 1 84 ? 29.170 2.411 -1.964 1.00 95.19 84 VAL A O 1
ATOM 697 N N . LEU A 1 85 ? 27.200 1.602 -1.277 1.00 93.94 85 LEU A N 1
ATOM 698 C CA . LEU A 1 85 ? 27.350 0.322 -1.965 1.00 93.94 85 LEU A CA 1
ATOM 699 C C . LEU A 1 85 ? 27.223 0.472 -3.488 1.00 93.94 85 LEU A C 1
ATOM 701 O O . LEU A 1 85 ? 27.996 -0.158 -4.207 1.00 93.94 85 LEU A O 1
ATOM 705 N N . ASP A 1 86 ? 26.290 1.301 -3.957 1.00 91.00 86 ASP A N 1
ATOM 706 C CA . ASP A 1 86 ? 26.096 1.625 -5.377 1.00 91.00 86 ASP A CA 1
ATOM 707 C C . ASP A 1 86 ? 27.347 2.300 -5.961 1.00 91.00 86 ASP A C 1
ATOM 709 O O . ASP A 1 86 ? 27.884 1.840 -6.965 1.00 91.00 86 ASP A O 1
ATOM 713 N N . ASP A 1 87 ? 27.916 3.283 -5.255 1.00 91.50 87 ASP A N 1
ATOM 714 C CA . ASP A 1 87 ? 29.159 3.951 -5.667 1.00 91.50 87 ASP A CA 1
ATOM 715 C C . ASP A 1 87 ? 30.346 2.976 -5.759 1.00 91.50 87 ASP A C 1
ATOM 717 O O . ASP A 1 87 ? 31.157 3.035 -6.687 1.00 91.50 87 ASP A O 1
ATOM 721 N N . LYS A 1 88 ? 30.454 2.039 -4.805 1.00 95.69 88 LYS A N 1
ATOM 722 C CA . LYS A 1 88 ? 31.479 0.983 -4.846 1.00 95.69 88 LYS A CA 1
ATOM 723 C C . LYS A 1 88 ? 31.269 0.034 -6.021 1.00 95.69 88 LYS A C 1
ATOM 725 O O . LYS A 1 88 ? 32.245 -0.414 -6.618 1.00 95.69 88 LYS A O 1
ATOM 730 N N . PHE A 1 89 ? 30.020 -0.296 -6.331 1.00 93.31 89 PHE A N 1
ATOM 731 C CA . PHE A 1 89 ? 29.688 -1.144 -7.467 1.00 93.31 89 PHE A CA 1
ATOM 732 C C . PHE A 1 89 ? 30.060 -0.462 -8.789 1.00 93.31 89 PHE A C 1
ATOM 734 O O . PHE A 1 89 ? 30.746 -1.073 -9.607 1.00 93.31 89 PHE A O 1
ATOM 741 N N . ASP A 1 90 ? 29.712 0.814 -8.952 1.00 90.06 90 ASP A N 1
ATOM 742 C CA . ASP A 1 90 ? 30.082 1.619 -10.120 1.00 90.06 90 ASP A CA 1
ATOM 743 C C . ASP A 1 90 ? 31.601 1.705 -10.313 1.00 90.06 90 ASP A C 1
ATOM 745 O O . ASP A 1 90 ? 32.093 1.566 -11.434 1.00 90.06 90 ASP A O 1
ATOM 749 N N . ALA A 1 91 ? 32.360 1.875 -9.226 1.00 94.81 91 ALA A N 1
ATOM 750 C CA . ALA A 1 91 ? 33.821 1.875 -9.281 1.00 94.81 91 ALA A CA 1
ATOM 751 C C . ALA A 1 91 ? 34.376 0.536 -9.803 1.00 94.81 91 ALA A C 1
ATOM 753 O O . ALA A 1 91 ? 35.230 0.524 -10.688 1.00 94.81 91 ALA A O 1
ATOM 754 N N . ILE A 1 92 ? 33.846 -0.596 -9.319 1.00 95.50 92 ILE A N 1
ATOM 755 C CA . ILE A 1 92 ? 34.249 -1.935 -9.783 1.00 95.50 92 ILE A CA 1
ATOM 756 C C . ILE A 1 92 ? 33.918 -2.125 -11.269 1.00 95.50 92 ILE A C 1
ATOM 758 O O . ILE A 1 92 ? 34.742 -2.650 -12.020 1.00 95.50 92 ILE A O 1
ATOM 762 N N . VAL A 1 93 ? 32.724 -1.711 -11.705 1.00 91.56 93 VAL A N 1
ATOM 763 C CA . VAL A 1 93 ? 32.315 -1.798 -13.116 1.00 91.56 93 VAL A CA 1
ATOM 764 C C . VAL A 1 93 ? 33.256 -0.971 -13.993 1.00 91.56 93 VAL A C 1
ATOM 766 O O . VAL A 1 93 ? 33.781 -1.491 -14.979 1.00 91.56 93 VAL A O 1
ATOM 769 N N . SER A 1 94 ? 33.549 0.265 -13.586 1.00 93.06 94 SER A N 1
ATOM 770 C CA . SER A 1 94 ? 34.477 1.157 -14.287 1.00 93.06 94 SER A CA 1
ATOM 771 C C . SER A 1 94 ? 35.882 0.552 -14.420 1.00 93.06 94 SER A C 1
ATOM 773 O O . SER A 1 94 ? 36.475 0.600 -15.500 1.00 93.06 94 SER A O 1
ATOM 775 N N . ASP A 1 95 ? 36.421 -0.060 -13.362 1.00 96.00 95 ASP A N 1
ATOM 776 C CA . ASP A 1 95 ? 37.744 -0.701 -13.398 1.00 96.00 95 ASP A CA 1
ATOM 777 C C . ASP A 1 95 ? 37.782 -1.892 -14.371 1.00 96.00 95 ASP A C 1
ATOM 779 O O . ASP A 1 95 ? 38.740 -2.066 -15.136 1.00 96.00 95 ASP A O 1
ATOM 783 N N . ILE A 1 96 ? 36.724 -2.708 -14.393 1.00 94.88 96 ILE A N 1
ATOM 784 C CA . ILE A 1 96 ? 36.602 -3.843 -15.318 1.00 94.88 96 ILE A CA 1
ATOM 785 C C . ILE A 1 96 ? 36.541 -3.354 -16.772 1.00 94.88 96 ILE A C 1
ATOM 787 O O . ILE A 1 96 ? 37.219 -3.910 -17.645 1.00 94.88 96 ILE A O 1
ATOM 791 N N . GLU A 1 97 ? 35.760 -2.309 -17.048 1.00 92.06 97 GLU A N 1
ATOM 792 C CA . GLU A 1 97 ? 35.644 -1.702 -18.378 1.00 92.06 97 GLU A CA 1
ATOM 793 C C . GLU A 1 97 ? 36.970 -1.094 -18.854 1.00 92.06 97 GLU A C 1
ATOM 795 O O . GLU A 1 97 ? 37.376 -1.302 -20.006 1.00 92.06 97 GLU A O 1
ATOM 800 N N . ALA A 1 98 ? 37.702 -0.427 -17.958 1.00 93.75 98 ALA A N 1
ATOM 801 C CA . ALA A 1 98 ? 39.032 0.102 -18.242 1.00 93.75 98 ALA A CA 1
ATOM 802 C C . ALA A 1 98 ? 40.020 -1.022 -18.603 1.00 93.75 98 ALA A C 1
ATOM 804 O O . ALA A 1 98 ? 40.713 -0.950 -19.624 1.00 93.75 98 ALA A O 1
ATOM 805 N N . HIS A 1 99 ? 40.041 -2.114 -17.831 1.00 94.62 99 HIS A N 1
ATOM 806 C CA . HIS A 1 99 ? 40.889 -3.272 -18.122 1.00 94.62 99 HIS A CA 1
ATOM 807 C C . HIS A 1 99 ? 40.545 -3.955 -19.452 1.00 94.62 99 HIS A C 1
ATOM 809 O O . HIS A 1 99 ? 41.448 -4.385 -20.180 1.00 94.62 99 HIS A O 1
ATOM 815 N N . ASN A 1 100 ? 39.260 -4.055 -19.793 1.00 92.50 100 ASN A N 1
ATOM 816 C CA . ASN A 1 100 ? 38.819 -4.630 -21.064 1.00 92.50 100 ASN A CA 1
ATOM 817 C C . ASN A 1 100 ? 39.207 -3.748 -22.257 1.00 92.50 100 ASN A C 1
ATOM 819 O O . ASN A 1 100 ? 39.654 -4.272 -23.280 1.00 92.50 100 ASN A O 1
ATOM 823 N N . SER A 1 101 ? 39.129 -2.427 -22.100 1.00 92.62 101 SER A N 1
ATOM 824 C CA . SER A 1 101 ? 39.544 -1.459 -23.121 1.00 92.62 101 SER A CA 1
ATOM 825 C C . SER A 1 101 ? 41.042 -1.562 -23.427 1.00 92.62 101 SER A C 1
ATOM 827 O O . SER A 1 101 ? 41.443 -1.619 -24.591 1.00 92.62 101 SER A O 1
ATOM 829 N N . VAL A 1 102 ? 41.881 -1.699 -22.393 1.00 93.62 102 VAL A N 1
ATOM 830 C CA . VAL A 1 102 ? 43.327 -1.920 -22.561 1.00 93.62 102 VAL A CA 1
ATOM 831 C C . VAL A 1 102 ? 43.601 -3.241 -23.287 1.00 93.62 102 VAL A C 1
ATOM 833 O O . VAL A 1 102 ? 44.385 -3.275 -24.237 1.00 93.62 102 VAL A O 1
ATOM 836 N N . LYS A 1 103 ? 42.928 -4.335 -22.903 1.00 92.06 103 LYS A N 1
ATOM 837 C CA . LYS A 1 103 ? 43.077 -5.638 -23.579 1.00 92.06 103 LYS A CA 1
ATOM 838 C C . LYS A 1 103 ? 42.675 -5.585 -25.055 1.00 92.06 103 LYS A C 1
ATOM 840 O O . LYS A 1 103 ? 43.335 -6.220 -25.877 1.00 92.06 103 LYS A O 1
ATOM 845 N N . ALA A 1 104 ? 41.625 -4.837 -25.398 1.00 90.25 104 ALA A N 1
ATOM 846 C CA . ALA A 1 104 ? 41.203 -4.646 -26.783 1.00 90.25 104 ALA A CA 1
ATOM 847 C C . ALA A 1 104 ? 42.277 -3.910 -27.607 1.00 90.25 104 ALA A C 1
ATOM 849 O O . ALA A 1 104 ? 42.661 -4.393 -28.674 1.00 90.25 104 ALA A O 1
ATOM 850 N N . ALA A 1 105 ? 42.855 -2.831 -27.068 1.00 90.31 105 ALA A N 1
ATOM 851 C CA . ALA A 1 105 ? 43.924 -2.073 -27.727 1.00 90.31 105 ALA A CA 1
ATOM 852 C C . ALA A 1 105 ? 45.209 -2.903 -27.956 1.00 90.31 105 ALA A C 1
ATOM 854 O O . ALA A 1 105 ? 45.846 -2.823 -29.013 1.00 90.31 105 ALA A O 1
ATOM 855 N N . PHE A 1 106 ? 45.579 -3.769 -27.004 1.00 88.12 106 PHE A N 1
ATOM 856 C CA . PHE A 1 106 ? 46.701 -4.702 -27.184 1.00 88.12 106 PHE A CA 1
ATOM 857 C C . PHE A 1 106 ? 46.438 -5.745 -28.278 1.00 88.12 106 PHE A C 1
ATOM 859 O O . PHE A 1 106 ? 47.366 -6.167 -28.966 1.00 88.12 106 PHE A O 1
ATOM 866 N N . LYS A 1 107 ? 45.182 -6.163 -28.470 1.00 87.50 107 LYS A N 1
ATOM 867 C CA . LYS A 1 107 ? 44.832 -7.138 -29.506 1.00 87.50 107 LYS A CA 1
ATOM 868 C C . LYS A 1 107 ? 44.907 -6.529 -30.907 1.00 87.50 107 LYS A C 1
ATOM 870 O O . LYS A 1 107 ? 45.413 -7.188 -31.807 1.00 87.50 107 LYS A O 1
ATOM 875 N N . GLU A 1 108 ? 44.472 -5.283 -31.085 1.00 83.06 108 GLU A N 1
ATOM 876 C CA . GLU A 1 108 ? 44.515 -4.599 -32.389 1.00 83.06 108 GLU A CA 1
ATOM 877 C C . GLU A 1 108 ? 45.939 -4.247 -32.842 1.00 83.06 108 GLU A C 1
ATOM 879 O O . GLU A 1 108 ? 46.258 -4.353 -34.028 1.00 83.06 108 GLU A O 1
ATOM 884 N N . SER A 1 109 ? 46.832 -3.902 -31.910 1.00 79.00 109 SER A N 1
ATOM 885 C CA . SER A 1 109 ? 48.229 -3.579 -32.245 1.00 79.00 109 SER A CA 1
ATOM 886 C C . SER A 1 109 ? 49.043 -4.788 -32.732 1.00 79.00 109 SER A C 1
ATOM 888 O O . SER A 1 109 ? 49.993 -4.613 -33.494 1.00 79.00 109 SER A O 1
ATOM 890 N N . ASN A 1 110 ? 48.646 -6.016 -32.384 1.00 71.62 110 ASN A N 1
ATOM 891 C CA . ASN A 1 110 ? 49.360 -7.236 -32.776 1.00 71.62 110 ASN A CA 1
ATOM 892 C C . ASN A 1 110 ? 48.946 -7.795 -34.159 1.00 71.62 110 ASN A C 1
ATOM 894 O O . ASN A 1 110 ? 49.531 -8.765 -34.634 1.00 71.62 110 ASN A O 1
ATOM 898 N N . CYS A 1 111 ? 47.940 -7.214 -34.827 1.00 68.00 111 CYS A N 1
ATOM 899 C CA . CYS A 1 111 ? 47.417 -7.734 -36.101 1.00 68.00 111 CYS A CA 1
ATOM 900 C C . CYS A 1 111 ? 47.961 -7.028 -37.358 1.00 68.00 111 CYS A C 1
ATOM 902 O O . CYS A 1 111 ? 47.750 -7.529 -38.460 1.00 68.00 111 CYS A O 1
ATOM 904 N N . ASN A 1 112 ? 48.671 -5.899 -37.223 1.00 60.12 112 ASN A N 1
ATOM 905 C CA . ASN A 1 112 ? 49.016 -5.024 -38.357 1.00 60.12 112 ASN A CA 1
ATOM 906 C C . ASN A 1 112 ? 50.503 -5.008 -38.771 1.00 60.12 112 ASN A C 1
ATOM 908 O O . ASN A 1 112 ? 50.897 -4.173 -39.582 1.00 60.12 112 ASN A O 1
ATOM 912 N N . SER A 1 113 ? 51.340 -5.932 -38.289 1.00 57.75 113 SER A 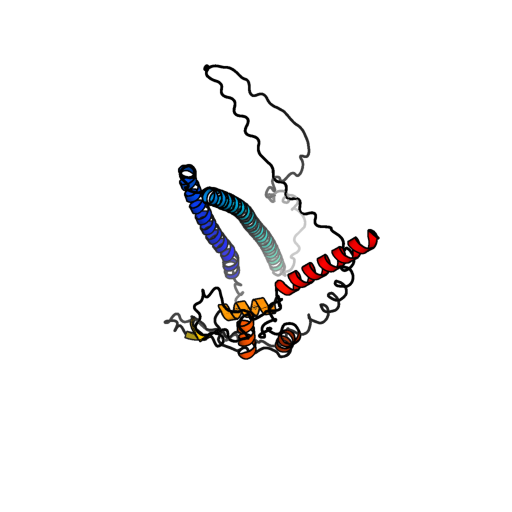N 1
ATOM 913 C CA . SER A 1 113 ? 52.770 -5.981 -38.645 1.00 57.75 113 SER A CA 1
ATOM 914 C C . SER A 1 113 ? 53.227 -7.341 -39.184 1.00 57.75 113 SER A C 1
ATOM 916 O O . SER A 1 113 ? 54.236 -7.894 -38.764 1.00 57.75 113 SER A O 1
ATOM 918 N N . VAL A 1 114 ? 52.550 -7.853 -40.217 1.00 56.84 114 VAL A N 1
ATOM 919 C CA . VAL A 1 114 ? 53.175 -8.813 -41.151 1.00 56.84 114 VAL A CA 1
ATOM 920 C C . VAL A 1 114 ? 53.848 -8.031 -42.285 1.00 56.84 114 VAL A C 1
ATOM 922 O O . VAL A 1 114 ? 53.498 -8.142 -43.455 1.00 56.84 114 VAL A O 1
ATOM 925 N N . SER A 1 115 ? 54.834 -7.211 -41.926 1.00 59.38 115 SER A N 1
ATOM 926 C CA . SER A 1 115 ? 55.843 -6.712 -42.863 1.00 59.38 115 SER A CA 1
ATOM 927 C C . SER A 1 115 ? 57.127 -7.470 -42.555 1.00 59.38 115 SER A C 1
ATOM 929 O O . SER A 1 115 ? 57.602 -7.445 -41.424 1.00 59.38 115 SER A O 1
ATOM 931 N N . LYS A 1 116 ? 57.621 -8.210 -43.555 1.00 59.16 116 LYS A N 1
ATOM 932 C CA . LYS A 1 116 ? 58.763 -9.138 -43.498 1.00 59.16 116 LYS A CA 1
ATOM 933 C C . LYS A 1 116 ? 59.898 -8.660 -42.573 1.00 59.16 116 LYS A C 1
ATOM 935 O O . LYS A 1 116 ? 60.310 -7.505 -42.690 1.00 59.16 116 LYS A O 1
ATOM 940 N N . PRO A 1 117 ? 60.477 -9.550 -41.745 1.00 51.91 117 PRO A N 1
ATOM 941 C CA . PRO A 1 117 ? 61.616 -9.201 -40.911 1.00 51.91 117 PRO A CA 1
ATOM 942 C C . PRO A 1 117 ? 62.831 -8.944 -41.808 1.00 51.91 117 PRO A C 1
ATOM 944 O O . PRO A 1 117 ? 63.405 -9.865 -42.390 1.00 51.91 117 PRO A O 1
ATOM 947 N N . VAL A 1 118 ? 63.218 -7.677 -41.940 1.00 59.03 118 VAL A N 1
ATOM 948 C CA . VAL A 1 118 ? 64.556 -7.313 -42.404 1.00 59.03 118 VAL A CA 1
ATOM 949 C C . VAL A 1 118 ? 65.492 -7.578 -41.230 1.00 59.03 118 VAL A C 1
ATOM 951 O O . VAL A 1 118 ? 65.410 -6.914 -40.199 1.00 59.03 118 VAL A O 1
ATOM 954 N N . LEU A 1 119 ? 66.341 -8.595 -41.377 1.00 54.34 119 LEU A N 1
ATOM 955 C CA . LEU A 1 119 ? 67.452 -8.885 -40.476 1.00 54.34 119 LEU A CA 1
ATOM 956 C C . LEU A 1 119 ? 68.371 -7.659 -40.417 1.00 54.34 119 LEU A C 1
ATOM 958 O O . LEU A 1 119 ? 69.164 -7.439 -41.331 1.00 54.34 119 LEU A O 1
ATOM 962 N N . LEU A 1 120 ? 68.268 -6.867 -39.349 1.00 44.22 120 LEU A N 1
ATOM 963 C CA . LEU A 1 120 ? 69.290 -5.891 -38.992 1.00 44.22 120 LEU A CA 1
ATOM 964 C C . LEU A 1 120 ? 69.936 -6.271 -37.660 1.00 44.22 120 LEU A C 1
ATOM 966 O O . LEU A 1 120 ? 69.277 -6.697 -36.715 1.00 44.22 120 LEU A O 1
ATOM 970 N N . ASN A 1 121 ? 71.258 -6.139 -37.668 1.00 44.25 121 ASN A N 1
ATOM 971 C CA . ASN A 1 121 ? 72.220 -6.620 -36.692 1.00 44.25 121 ASN A CA 1
ATOM 972 C C . ASN A 1 121 ? 71.879 -6.312 -35.230 1.00 44.25 121 ASN A C 1
ATOM 974 O O . ASN A 1 121 ? 71.668 -5.170 -34.830 1.00 44.25 121 ASN A O 1
ATOM 978 N N . SER A 1 122 ? 71.970 -7.369 -34.428 1.00 52.50 122 SER A N 1
ATOM 979 C CA . SER A 1 122 ? 71.998 -7.363 -32.971 1.00 52.50 122 SER A CA 1
ATOM 980 C C . SER A 1 122 ? 73.336 -6.817 -32.465 1.00 52.50 122 SER A C 1
ATOM 982 O O . SER A 1 122 ? 74.230 -7.585 -32.134 1.00 52.50 122 SER A O 1
ATOM 984 N N . GLN A 1 123 ? 73.478 -5.504 -32.347 1.00 54.25 123 GLN A N 1
ATOM 985 C CA . GLN A 1 123 ? 74.406 -4.913 -31.385 1.00 54.25 123 GLN A CA 1
ATOM 986 C C . GLN A 1 123 ? 73.939 -3.480 -31.112 1.00 54.25 123 GLN A C 1
ATOM 988 O O . GLN A 1 123 ? 73.752 -2.721 -32.053 1.00 54.25 123 GLN A O 1
ATOM 993 N N . ILE A 1 124 ? 73.810 -3.111 -29.833 1.00 52.88 124 ILE A N 1
ATOM 994 C CA . ILE A 1 124 ? 73.383 -1.791 -29.318 1.00 52.88 124 ILE A CA 1
ATOM 995 C C . ILE A 1 124 ? 71.859 -1.634 -29.149 1.00 52.88 124 ILE A C 1
ATOM 997 O O . ILE A 1 124 ? 71.238 -0.867 -29.864 1.00 52.88 124 ILE A O 1
ATOM 1001 N N . VAL A 1 125 ? 71.272 -2.289 -28.138 1.00 48.88 125 VAL A N 1
ATOM 1002 C CA . VAL A 1 125 ? 70.293 -1.653 -27.225 1.00 48.88 125 VAL A CA 1
ATOM 1003 C C . VAL A 1 125 ? 70.380 -2.381 -25.876 1.00 48.88 125 VAL A C 1
ATOM 1005 O O . VAL A 1 125 ? 69.707 -3.384 -25.654 1.00 48.88 125 VAL A O 1
ATOM 1008 N N . LYS A 1 126 ? 71.256 -1.916 -24.978 1.00 46.88 126 LYS A N 1
ATOM 1009 C CA . LYS A 1 126 ? 71.246 -2.308 -23.555 1.00 46.88 126 LYS A CA 1
ATOM 1010 C C . LYS A 1 126 ? 70.899 -1.158 -22.598 1.00 46.88 126 LYS A C 1
ATOM 1012 O O . LYS A 1 126 ? 70.753 -1.422 -21.416 1.00 46.88 126 LYS A O 1
ATOM 1017 N N . ASP A 1 127 ? 70.627 0.052 -23.095 1.00 48.41 127 ASP A N 1
ATOM 1018 C CA . ASP A 1 127 ? 70.522 1.247 -22.235 1.00 48.41 127 ASP A CA 1
ATOM 1019 C C . ASP A 1 127 ? 69.173 1.991 -22.303 1.00 48.41 127 ASP A C 1
ATOM 1021 O O . ASP A 1 127 ? 69.124 3.206 -22.147 1.00 48.41 127 ASP A O 1
ATOM 1025 N N . ALA A 1 128 ? 68.048 1.298 -22.512 1.00 46.00 128 ALA A N 1
ATOM 1026 C CA . ALA A 1 128 ? 66.730 1.958 -22.549 1.00 46.00 128 ALA A CA 1
ATOM 1027 C C . ALA A 1 128 ? 65.605 1.210 -21.808 1.00 46.00 128 ALA A C 1
ATOM 1029 O O . ALA A 1 128 ? 64.445 1.285 -22.202 1.00 46.00 128 ALA A O 1
ATOM 1030 N N . VAL A 1 129 ? 65.926 0.507 -20.715 1.00 46.19 129 VAL A N 1
ATOM 1031 C CA . VAL A 1 129 ? 64.925 -0.111 -19.815 1.00 46.19 129 VAL A CA 1
ATOM 1032 C C . VAL A 1 129 ? 65.073 0.441 -18.390 1.00 46.19 129 VAL A C 1
ATOM 1034 O O . VAL A 1 129 ? 65.199 -0.312 -17.432 1.00 46.19 129 VAL A O 1
ATOM 1037 N N . SER A 1 130 ? 65.076 1.774 -18.247 1.00 47.38 130 SER A N 1
ATOM 1038 C CA . SER A 1 130 ? 65.162 2.438 -16.929 1.00 47.38 130 SER A CA 1
ATOM 1039 C C . SER A 1 130 ? 64.195 3.610 -16.710 1.00 47.38 130 SER A C 1
ATOM 1041 O O . SER A 1 130 ? 64.324 4.309 -15.712 1.00 47.38 130 SER A O 1
ATOM 1043 N N . THR A 1 131 ? 63.194 3.837 -17.564 1.00 49.00 131 THR A N 1
ATOM 1044 C CA . THR A 1 131 ? 62.239 4.949 -17.367 1.00 49.00 131 THR A CA 1
ATOM 1045 C C . THR A 1 131 ? 60.839 4.615 -17.875 1.00 49.00 131 THR A C 1
ATOM 1047 O O . THR A 1 131 ? 60.351 5.189 -18.838 1.00 49.00 131 THR A O 1
ATOM 1050 N N . LEU A 1 132 ? 60.157 3.706 -17.180 1.00 38.72 132 LEU A N 1
ATOM 1051 C CA . LEU A 1 132 ? 58.693 3.682 -17.109 1.00 38.72 132 LEU A CA 1
ATOM 1052 C C . LEU A 1 132 ? 58.311 3.396 -15.651 1.00 38.72 132 LEU A C 1
ATOM 1054 O O . LEU A 1 132 ? 57.993 2.274 -15.266 1.00 38.72 132 LEU A O 1
ATOM 1058 N N . GLN A 1 133 ? 58.410 4.439 -14.820 1.00 37.97 133 GLN A N 1
ATOM 1059 C CA . GLN A 1 133 ? 57.707 4.504 -13.542 1.00 37.97 133 GLN A CA 1
ATOM 1060 C C . GLN A 1 133 ? 56.209 4.533 -13.846 1.00 37.97 133 GLN A C 1
ATOM 1062 O O . GLN A 1 133 ? 55.650 5.561 -14.223 1.00 37.97 133 GLN A O 1
ATOM 1067 N N . VAL A 1 134 ? 55.560 3.385 -13.694 1.00 40.78 134 VAL A N 1
ATOM 1068 C CA . VAL A 1 134 ? 54.115 3.327 -13.506 1.00 40.78 134 VAL A CA 1
ATOM 1069 C C . VAL A 1 134 ? 53.867 3.840 -12.090 1.00 40.78 134 VAL A C 1
ATOM 1071 O O . VAL A 1 134 ? 54.317 3.216 -11.131 1.00 40.78 134 VAL A O 1
ATOM 1074 N N . ASN A 1 135 ? 53.227 5.003 -11.954 1.00 38.03 135 ASN A N 1
ATOM 1075 C CA . ASN A 1 135 ? 52.767 5.502 -10.659 1.00 38.03 135 ASN A CA 1
ATOM 1076 C C . ASN A 1 135 ? 51.806 4.469 -10.046 1.00 38.03 135 ASN A C 1
ATOM 1078 O O . ASN A 1 135 ? 50.754 4.222 -10.640 1.00 38.03 135 ASN A O 1
ATOM 1082 N N . PRO A 1 136 ? 52.108 3.878 -8.877 1.00 41.00 136 PRO A N 1
ATOM 1083 C CA . PRO A 1 136 ? 51.095 3.177 -8.115 1.00 41.00 136 PRO A CA 1
ATOM 1084 C C . PRO A 1 136 ? 50.194 4.245 -7.497 1.00 41.00 136 PRO A C 1
ATOM 1086 O O . PRO A 1 136 ? 50.633 5.034 -6.658 1.00 41.00 136 PRO A O 1
ATOM 1089 N N . THR A 1 137 ? 48.937 4.310 -7.932 1.00 40.88 137 THR A N 1
ATOM 1090 C CA . THR A 1 137 ? 47.932 5.101 -7.226 1.00 40.88 137 THR A CA 1
ATOM 1091 C C . THR A 1 137 ? 47.840 4.554 -5.808 1.00 40.88 137 THR A C 1
ATOM 1093 O O . THR A 1 137 ? 47.538 3.385 -5.576 1.00 40.88 137 THR A O 1
ATOM 1096 N N . ILE A 1 138 ? 48.207 5.422 -4.877 1.00 37.56 138 ILE A N 1
ATOM 1097 C CA . ILE A 1 138 ? 48.305 5.203 -3.445 1.00 37.56 138 ILE A CA 1
ATOM 1098 C C . ILE A 1 138 ? 46.945 4.733 -2.917 1.00 37.56 138 ILE A C 1
ATOM 1100 O O . ILE A 1 138 ? 46.006 5.519 -2.809 1.00 37.56 138 ILE A O 1
ATOM 1104 N N . TYR A 1 139 ? 46.852 3.452 -2.564 1.00 38.38 139 TYR A N 1
ATOM 1105 C CA . TYR A 1 139 ? 45.820 2.935 -1.671 1.00 38.38 139 TYR A CA 1
ATOM 1106 C C . TYR A 1 139 ? 46.303 3.198 -0.240 1.00 38.38 139 TYR A C 1
ATOM 1108 O O . TYR A 1 139 ? 47.028 2.398 0.350 1.00 38.38 139 TYR A O 1
ATOM 1116 N N . ASN A 1 140 ? 45.974 4.374 0.293 1.00 38.16 140 ASN A N 1
ATOM 1117 C CA . ASN A 1 140 ? 46.220 4.690 1.695 1.00 38.16 140 ASN A CA 1
ATOM 1118 C C . ASN A 1 140 ? 45.090 4.111 2.558 1.00 38.16 140 ASN A C 1
ATOM 1120 O O . ASN A 1 140 ? 43.967 4.598 2.524 1.00 38.16 140 ASN A O 1
ATOM 1124 N N . GLY A 1 141 ? 45.446 3.095 3.347 1.00 34.44 141 GLY A N 1
ATOM 1125 C CA . GLY A 1 141 ? 45.091 2.985 4.764 1.00 34.44 141 GLY A CA 1
ATOM 1126 C C . GLY A 1 141 ? 43.631 2.730 5.136 1.00 34.44 141 GLY A C 1
ATOM 1127 O O . GLY A 1 141 ? 42.906 3.657 5.477 1.00 34.44 141 GLY A O 1
ATOM 1128 N N . VAL A 1 142 ? 43.264 1.452 5.261 1.00 34.16 142 VAL A N 1
ATOM 1129 C CA . VAL A 1 142 ? 42.337 1.010 6.315 1.00 34.16 142 VAL A CA 1
ATOM 1130 C C . VAL A 1 142 ? 43.035 -0.124 7.061 1.00 34.16 142 VAL A C 1
ATOM 1132 O O . VAL A 1 142 ? 43.001 -1.277 6.639 1.00 34.16 142 VAL A O 1
ATOM 1135 N N . SER A 1 143 ? 43.763 0.234 8.119 1.00 39.22 143 SER A N 1
ATOM 1136 C CA . SER A 1 143 ? 44.307 -0.714 9.087 1.00 39.22 143 SER A CA 1
ATOM 1137 C C . SER A 1 143 ? 43.176 -1.185 9.999 1.00 39.22 143 SER A C 1
ATOM 1139 O O . SER A 1 143 ? 42.577 -0.385 10.716 1.00 39.22 143 SER A O 1
ATOM 1141 N N . ASN A 1 144 ? 42.897 -2.484 9.960 1.00 45.31 144 ASN A N 1
ATOM 1142 C CA . ASN A 1 144 ? 42.296 -3.190 11.081 1.00 45.31 144 ASN A CA 1
ATOM 1143 C C . ASN A 1 144 ? 43.409 -3.396 12.107 1.00 45.31 144 ASN A C 1
ATOM 1145 O O . ASN A 1 144 ? 44.360 -4.093 11.776 1.00 45.31 144 ASN A O 1
ATOM 1149 N N . ASP A 1 145 ? 43.317 -2.737 13.258 1.00 48.12 145 ASP A N 1
ATOM 1150 C CA . ASP A 1 145 ? 43.816 -3.186 14.566 1.00 48.12 145 ASP A CA 1
ATOM 1151 C C . ASP A 1 145 ? 43.636 -2.027 15.554 1.00 48.12 145 ASP A C 1
ATOM 1153 O O . ASP A 1 145 ? 44.249 -0.979 15.394 1.00 48.12 145 ASP A O 1
ATOM 1157 N N . ASP A 1 146 ? 42.719 -2.197 16.509 1.00 34.31 146 ASP A N 1
ATOM 1158 C CA . ASP A 1 146 ? 42.885 -1.766 17.903 1.00 34.31 146 ASP A CA 1
ATOM 1159 C C . ASP A 1 146 ? 41.691 -2.279 18.721 1.00 34.31 146 ASP A C 1
ATOM 1161 O O . ASP A 1 146 ? 40.614 -1.683 18.810 1.00 34.31 146 ASP A O 1
ATOM 1165 N N . SER A 1 147 ? 41.902 -3.463 19.291 1.00 45.75 147 SER A N 1
ATOM 1166 C CA . SER A 1 147 ? 41.199 -3.966 20.462 1.00 45.75 147 SER A CA 1
ATOM 1167 C C . SER A 1 147 ? 41.902 -3.485 21.734 1.00 45.75 147 SER A C 1
ATOM 1169 O O . SER A 1 147 ? 43.127 -3.514 21.807 1.00 45.75 147 SER A O 1
ATOM 1171 N N . ASP A 1 148 ? 41.086 -3.204 22.749 1.00 36.09 148 ASP A N 1
ATOM 1172 C CA . ASP A 1 148 ? 41.395 -3.214 24.184 1.00 36.09 148 ASP A CA 1
ATOM 1173 C C . ASP A 1 148 ? 42.115 -2.008 24.827 1.00 36.09 148 ASP A C 1
ATOM 1175 O O . ASP A 1 148 ? 43.318 -1.805 24.725 1.00 36.09 148 ASP A O 1
ATOM 1179 N N . TYR A 1 149 ? 41.348 -1.307 25.679 1.00 33.59 149 TYR A N 1
ATOM 1180 C CA . TYR A 1 149 ? 41.460 -1.343 27.154 1.00 33.59 149 TYR A CA 1
ATOM 1181 C C . TYR A 1 149 ? 41.346 0.030 27.865 1.00 33.59 149 TYR A C 1
ATOM 1183 O O . TYR A 1 149 ? 42.194 0.906 27.747 1.00 33.59 149 TYR A O 1
ATOM 1191 N N . SER A 1 150 ? 40.346 0.091 28.760 1.00 36.56 150 SER A N 1
ATOM 1192 C CA . SER A 1 150 ? 40.381 0.671 30.121 1.00 36.56 150 SER A CA 1
ATOM 1193 C C . SER A 1 150 ? 40.150 2.174 30.385 1.00 36.56 150 SER A C 1
ATOM 1195 O O . SER A 1 150 ? 41.041 3.007 30.272 1.00 36.56 150 SER A O 1
ATOM 1197 N N . HIS A 1 151 ? 38.977 2.428 30.989 1.00 33.22 151 HIS A N 1
ATOM 1198 C CA . HIS A 1 151 ? 38.763 3.069 32.304 1.00 33.22 151 HIS A CA 1
ATOM 1199 C C . HIS A 1 151 ? 39.549 4.346 32.664 1.00 33.22 151 HIS A C 1
ATOM 1201 O O . HIS A 1 151 ? 40.738 4.300 32.964 1.00 33.22 151 HIS A O 1
ATOM 1207 N N . SER A 1 152 ? 38.817 5.443 32.902 1.00 30.47 152 SER A N 1
ATOM 1208 C CA . SER A 1 152 ? 39.075 6.340 34.042 1.00 30.47 152 SER A CA 1
ATOM 1209 C C . SER A 1 152 ? 37.817 7.102 34.470 1.00 30.47 152 SER A C 1
ATOM 1211 O O . SER A 1 152 ? 37.135 7.740 33.673 1.00 30.47 152 SER A O 1
ATOM 1213 N N . LEU A 1 153 ? 37.524 6.964 35.762 1.00 32.69 153 LEU A N 1
ATOM 1214 C CA . LEU A 1 153 ? 36.466 7.590 36.548 1.00 32.69 153 LEU A CA 1
ATOM 1215 C C . LEU A 1 153 ? 36.751 9.077 36.834 1.00 32.69 153 LEU A C 1
ATOM 1217 O O . LEU A 1 153 ? 37.894 9.468 37.028 1.00 32.69 153 LEU A O 1
ATOM 1221 N N . LEU A 1 154 ? 35.654 9.833 36.960 1.00 36.47 154 LEU A N 1
ATOM 1222 C CA . LEU A 1 154 ? 35.386 10.953 37.879 1.00 36.47 154 LEU A CA 1
ATOM 1223 C C . LEU A 1 154 ? 36.553 11.835 38.359 1.00 36.47 154 LEU A C 1
ATOM 1225 O O . LEU A 1 154 ? 37.307 11.451 39.249 1.00 36.47 154 LEU A O 1
ATOM 1229 N N . GLN A 1 155 ? 36.503 13.119 37.983 1.00 29.47 155 GLN A N 1
ATOM 1230 C CA . GLN A 1 155 ? 36.884 14.202 38.897 1.00 29.47 155 GLN A CA 1
ATOM 1231 C C . GLN A 1 155 ? 36.198 15.529 38.521 1.00 29.47 155 GLN A C 1
ATOM 1233 O O . GLN A 1 155 ? 36.789 16.401 37.893 1.00 29.47 155 GLN A O 1
ATOM 1238 N N . ILE A 1 156 ? 34.929 15.700 38.915 1.00 35.16 156 ILE A N 1
ATOM 1239 C CA . ILE A 1 156 ? 34.330 17.041 39.005 1.00 35.16 156 ILE A CA 1
ATOM 1240 C C . ILE A 1 156 ? 34.564 17.537 40.428 1.00 35.16 156 ILE A C 1
ATOM 1242 O O . ILE A 1 156 ? 34.062 16.981 41.403 1.00 35.16 156 ILE A O 1
ATOM 1246 N N . LYS A 1 157 ? 35.411 18.558 40.510 1.00 34.53 157 LYS A N 1
ATOM 1247 C CA . LYS A 1 157 ? 35.836 19.253 41.719 1.00 34.53 157 LYS A CA 1
ATOM 1248 C C . LYS A 1 157 ? 34.759 20.263 42.127 1.00 34.53 157 LYS A C 1
ATOM 1250 O O . LYS A 1 157 ? 34.276 21.024 41.294 1.00 34.53 157 LYS A O 1
ATOM 1255 N N . ALA A 1 158 ? 34.399 20.228 43.406 1.00 35.47 158 ALA A N 1
ATOM 1256 C CA . ALA A 1 158 ? 33.508 21.169 44.075 1.00 35.47 158 ALA A CA 1
ATOM 1257 C C . ALA A 1 158 ? 34.218 22.487 44.459 1.00 35.47 158 ALA A C 1
ATOM 1259 O O . ALA A 1 158 ? 35.448 22.528 44.477 1.00 35.47 158 ALA A O 1
ATOM 1260 N N . GLU A 1 159 ? 33.383 23.475 44.834 1.00 31.06 159 GLU A N 1
ATOM 1261 C CA . GLU A 1 159 ? 33.590 24.815 45.446 1.00 31.06 159 GLU A CA 1
ATOM 1262 C C . GLU A 1 159 ? 33.063 25.951 44.532 1.00 31.06 159 GLU A C 1
ATOM 1264 O O . GLU A 1 159 ? 33.473 26.044 43.385 1.00 31.06 159 GLU A O 1
ATOM 1269 N N . LYS A 1 160 ? 32.168 26.876 44.931 1.00 35.22 160 LYS A N 1
ATOM 1270 C CA . LYS A 1 160 ? 31.580 27.221 46.241 1.00 35.22 160 LYS A CA 1
ATOM 1271 C C . LYS A 1 160 ? 30.408 28.231 46.069 1.00 35.22 160 LYS A C 1
ATOM 1273 O O . LYS A 1 160 ? 30.446 29.038 45.150 1.00 35.22 160 LYS A O 1
ATOM 1278 N N . HIS A 1 161 ? 29.493 28.233 47.051 1.00 31.97 161 HIS A N 1
ATOM 1279 C CA . HIS A 1 161 ? 28.582 29.302 47.531 1.00 31.97 161 HIS A CA 1
ATOM 1280 C C . HIS A 1 161 ? 27.398 29.819 46.680 1.00 31.97 161 HIS A C 1
ATOM 1282 O O . HIS A 1 161 ? 27.589 30.607 45.765 1.00 31.97 161 HIS A O 1
ATOM 1288 N N . PHE A 1 162 ? 26.163 29.528 47.125 1.00 32.16 162 PHE A N 1
ATOM 1289 C CA . PHE A 1 162 ? 25.251 30.499 47.772 1.00 32.16 162 PHE A CA 1
ATOM 1290 C C . PHE A 1 162 ? 24.143 29.760 48.562 1.00 32.16 162 PHE A C 1
ATOM 1292 O O . PHE A 1 162 ? 23.925 28.570 48.356 1.00 32.16 162 PHE A O 1
ATOM 1299 N N . SER A 1 163 ? 23.560 30.466 49.527 1.00 42.47 163 SER A N 1
ATOM 1300 C CA . SER A 1 163 ? 23.029 30.002 50.817 1.00 42.47 163 SER A CA 1
ATOM 1301 C C . SER A 1 163 ? 21.560 29.537 50.854 1.00 42.47 163 SER A C 1
ATOM 1303 O O . SER A 1 163 ? 20.773 29.924 49.999 1.00 42.47 163 SER A O 1
ATOM 1305 N N . ASP A 1 164 ? 21.267 28.733 51.887 1.00 43.16 164 ASP A N 1
ATOM 1306 C CA . ASP A 1 164 ? 20.074 28.627 52.758 1.00 43.16 164 ASP A CA 1
ATOM 1307 C C . ASP A 1 164 ? 18.664 28.944 52.207 1.00 43.16 164 ASP A C 1
ATOM 1309 O O . ASP A 1 164 ? 18.381 30.074 51.829 1.00 43.16 164 ASP A O 1
ATOM 1313 N N . GLU A 1 165 ? 17.747 27.962 52.261 1.00 40.16 165 GLU A N 1
ATOM 1314 C CA . GLU A 1 165 ? 16.585 27.933 53.187 1.00 40.16 165 GLU A CA 1
ATOM 1315 C C . GLU A 1 165 ? 15.582 26.787 52.868 1.00 40.16 165 GLU A C 1
ATOM 1317 O O . GLU A 1 165 ? 15.219 26.522 51.724 1.00 40.16 165 GLU A O 1
ATOM 1322 N N . ASP A 1 166 ? 15.156 26.122 53.948 1.00 37.47 166 ASP A N 1
ATOM 1323 C CA . ASP A 1 166 ? 13.868 25.466 54.232 1.00 37.47 166 ASP A CA 1
ATOM 1324 C C . ASP A 1 166 ? 13.346 24.217 53.483 1.00 37.47 166 ASP A C 1
ATOM 1326 O O . ASP A 1 166 ? 12.554 24.242 52.545 1.00 37.47 166 ASP A O 1
ATOM 1330 N N . SER A 1 167 ? 13.660 23.062 54.082 1.00 43.97 167 SER A N 1
ATOM 1331 C CA . SER A 1 167 ? 12.708 22.230 54.846 1.00 43.97 167 SER A CA 1
ATOM 1332 C C . SER A 1 167 ? 11.229 22.196 54.405 1.00 43.97 167 SER A C 1
ATOM 1334 O O . SER A 1 167 ? 10.410 22.966 54.892 1.00 43.97 167 SER A O 1
ATOM 1336 N N . SER A 1 168 ? 10.814 21.156 53.674 1.00 36.72 168 SER A N 1
ATOM 1337 C CA . SER A 1 168 ? 9.607 20.400 54.063 1.00 36.72 168 SER A CA 1
ATOM 1338 C C . SER A 1 168 ? 9.550 19.013 53.419 1.00 36.72 168 SER A C 1
ATOM 1340 O O . SER A 1 168 ? 9.550 18.817 52.207 1.00 36.72 168 SER A O 1
ATOM 1342 N N . SER A 1 169 ? 9.502 18.023 54.300 1.00 41.47 169 SER A N 1
ATOM 1343 C CA . SER A 1 169 ? 9.209 16.619 54.058 1.00 41.47 169 SER A CA 1
ATOM 1344 C C . SER A 1 169 ? 7.824 16.411 53.445 1.00 41.47 169 SER A C 1
ATOM 1346 O O . SER A 1 169 ? 6.839 16.871 54.018 1.00 41.47 169 SER A O 1
ATOM 1348 N N . ASN A 1 170 ? 7.727 15.598 52.390 1.00 33.12 170 ASN A N 1
ATOM 1349 C CA . ASN A 1 170 ? 6.512 14.837 52.104 1.00 33.12 170 ASN A CA 1
ATOM 1350 C C . ASN A 1 170 ? 6.852 13.456 51.528 1.00 33.12 170 ASN A C 1
ATOM 1352 O O . ASN A 1 170 ? 7.180 13.292 50.357 1.00 33.12 170 ASN A O 1
ATOM 1356 N N . ASN A 1 171 ? 6.745 12.456 52.404 1.00 38.22 171 ASN A N 1
ATOM 1357 C CA . ASN A 1 171 ? 6.654 11.041 52.069 1.00 38.22 171 ASN A CA 1
ATOM 1358 C C . ASN A 1 171 ? 5.361 10.799 51.275 1.00 38.22 171 ASN A C 1
ATOM 1360 O O . ASN A 1 171 ? 4.277 10.789 51.860 1.00 38.22 171 ASN A O 1
ATOM 1364 N N . PHE A 1 172 ? 5.462 10.554 49.969 1.00 31.34 172 PHE A N 1
ATOM 1365 C CA . PHE A 1 172 ? 4.344 10.053 49.170 1.00 31.34 172 PHE A CA 1
ATOM 1366 C C . PHE A 1 172 ? 4.640 8.616 48.728 1.00 31.34 172 PHE A C 1
ATOM 1368 O O . PHE A 1 172 ? 5.466 8.372 47.852 1.00 31.34 172 PHE A O 1
ATOM 1375 N N . LYS A 1 173 ? 3.985 7.654 49.393 1.00 31.16 173 LYS A N 1
ATOM 1376 C CA . LYS A 1 173 ? 4.035 6.225 49.062 1.00 31.16 173 LYS A CA 1
ATOM 1377 C C . LYS A 1 173 ? 3.382 5.989 47.698 1.00 31.16 173 LYS A C 1
ATOM 1379 O O . LYS A 1 173 ? 2.185 6.214 47.535 1.00 31.16 173 LYS A O 1
ATOM 1384 N N . VAL A 1 174 ? 4.171 5.496 46.750 1.00 31.64 174 VAL A N 1
ATOM 1385 C CA . VAL A 1 174 ? 3.697 4.916 45.491 1.00 31.64 174 VAL A CA 1
ATOM 1386 C C . VAL A 1 174 ? 3.147 3.523 45.804 1.00 31.64 174 VAL A C 1
ATOM 1388 O O . VAL A 1 174 ? 3.872 2.679 46.323 1.00 31.64 174 VAL A O 1
ATOM 1391 N N . TYR A 1 175 ? 1.862 3.292 45.531 1.00 33.66 175 TYR A N 1
ATOM 1392 C CA . TYR A 1 175 ? 1.310 1.940 45.461 1.00 33.66 175 TYR A CA 1
ATOM 1393 C C . TYR A 1 175 ? 1.553 1.410 44.050 1.00 33.66 175 TYR A C 1
ATOM 1395 O O . TYR A 1 175 ? 0.935 1.864 43.087 1.00 33.66 175 TYR A O 1
ATOM 1403 N N . GLU A 1 176 ? 2.492 0.482 43.950 1.00 28.81 176 GLU A N 1
ATOM 1404 C CA . GLU A 1 176 ? 2.785 -0.310 42.764 1.00 28.81 176 GLU A CA 1
ATOM 1405 C C . GLU A 1 176 ? 1.755 -1.447 42.696 1.00 28.81 176 GLU A C 1
ATOM 1407 O O . GLU A 1 176 ? 1.650 -2.265 43.610 1.00 28.81 176 GLU A O 1
ATOM 1412 N N . TYR A 1 177 ? 0.911 -1.441 41.664 1.00 31.09 177 TYR A N 1
ATOM 1413 C CA . TYR A 1 177 ? -0.017 -2.534 41.381 1.00 31.09 177 TYR A CA 1
ATOM 1414 C C . TYR A 1 177 ? 0.614 -3.394 40.287 1.00 31.09 177 TYR A C 1
ATOM 1416 O O . TYR A 1 177 ? 0.400 -3.161 39.097 1.00 31.09 177 TYR A O 1
ATOM 1424 N N . GLU A 1 178 ? 1.442 -4.355 40.695 1.00 30.77 178 GLU A N 1
ATOM 1425 C CA . GLU A 1 178 ? 1.906 -5.422 39.813 1.00 30.77 178 GLU A CA 1
ATOM 1426 C C . GLU A 1 178 ? 0.734 -6.365 39.529 1.00 30.77 178 GLU A C 1
ATOM 1428 O O . GLU A 1 178 ? 0.212 -7.041 40.415 1.00 30.77 178 GLU A O 1
ATOM 1433 N N . GLN A 1 179 ? 0.296 -6.393 38.273 1.00 29.95 179 GLN A N 1
ATOM 1434 C CA . GLN A 1 179 ? -0.626 -7.400 37.770 1.00 29.95 179 GLN A CA 1
ATOM 1435 C C . GLN A 1 179 ? 0.202 -8.395 36.954 1.00 29.95 179 GLN A C 1
ATOM 1437 O O . GLN A 1 179 ? 0.430 -8.214 35.758 1.00 29.95 179 GLN A O 1
ATOM 1442 N N . THR A 1 180 ? 0.714 -9.421 37.630 1.00 28.25 180 THR A N 1
ATOM 1443 C CA . THR A 1 180 ? 1.397 -10.553 37.006 1.00 28.25 180 THR A CA 1
ATOM 1444 C C . THR A 1 180 ? 0.375 -11.409 36.254 1.00 28.25 180 THR A C 1
ATOM 1446 O O . THR A 1 180 ? -0.541 -11.984 36.836 1.00 28.25 180 THR A O 1
ATOM 1449 N N . PHE A 1 181 ? 0.514 -11.483 34.930 1.00 31.91 181 PHE A N 1
ATOM 1450 C CA . PHE A 1 181 ? -0.083 -12.548 34.128 1.00 31.91 181 PHE A CA 1
ATOM 1451 C C . PHE A 1 181 ? 0.974 -13.635 33.939 1.00 31.91 181 PHE A C 1
ATOM 1453 O O . PHE A 1 181 ? 1.825 -13.544 33.054 1.00 31.91 181 PHE A O 1
ATOM 1460 N N . GLU A 1 182 ? 0.914 -14.665 34.777 1.00 33.16 182 GLU A N 1
ATOM 1461 C CA . GLU A 1 182 ? 1.578 -15.937 34.510 1.00 33.16 182 GLU A CA 1
ATOM 1462 C C . GLU A 1 182 ? 0.964 -16.536 33.238 1.00 33.16 182 GLU A C 1
ATOM 1464 O O . GLU A 1 182 ? -0.237 -16.801 33.157 1.00 33.16 182 GLU A O 1
ATOM 1469 N N . SER A 1 183 ? 1.787 -16.684 32.202 1.00 33.84 183 SER A N 1
ATOM 1470 C CA . SER A 1 183 ? 1.452 -17.457 31.011 1.00 33.84 183 SER A CA 1
ATOM 1471 C C . SER A 1 183 ? 2.332 -18.696 31.010 1.00 33.84 183 SER A C 1
ATOM 1473 O O . SER A 1 183 ? 3.514 -18.639 30.674 1.00 33.84 183 SER A O 1
ATOM 1475 N N . ASP A 1 184 ? 1.733 -19.815 31.414 1.00 27.95 184 ASP A N 1
ATOM 1476 C CA . ASP A 1 184 ? 2.352 -21.129 31.336 1.00 27.95 184 ASP A CA 1
ATOM 1477 C C . ASP A 1 184 ? 2.706 -21.460 29.887 1.00 27.95 184 ASP A C 1
ATOM 1479 O O . ASP A 1 184 ? 1.860 -21.621 29.001 1.00 27.95 184 ASP A O 1
ATOM 1483 N N . SER A 1 185 ? 4.010 -21.567 29.674 1.00 38.28 185 SER A N 1
ATOM 1484 C CA . SER A 1 185 ? 4.626 -22.170 28.508 1.00 38.28 185 SER A CA 1
ATOM 1485 C C . SER A 1 185 ? 4.575 -23.684 28.664 1.00 38.28 185 SER A C 1
ATOM 1487 O O . SER A 1 185 ? 5.187 -24.211 29.583 1.00 38.28 185 SER A O 1
ATOM 1489 N N . ASN A 1 186 ? 3.889 -24.387 27.759 1.00 37.28 186 ASN A N 1
ATOM 1490 C CA . ASN A 1 186 ? 4.211 -25.773 27.406 1.00 37.28 186 ASN A CA 1
ATOM 1491 C C . ASN A 1 186 ? 3.488 -26.191 26.118 1.00 37.28 186 ASN A C 1
ATOM 1493 O O . ASN A 1 186 ? 2.312 -26.541 26.143 1.00 37.28 186 ASN A O 1
ATOM 1497 N N . ASN A 1 187 ? 4.204 -26.158 24.987 1.00 33.66 187 ASN A N 1
ATOM 1498 C CA . ASN A 1 187 ? 3.972 -27.058 23.849 1.00 33.66 187 ASN A CA 1
ATOM 1499 C C . ASN A 1 187 ? 5.140 -26.993 22.848 1.00 33.66 187 ASN A C 1
ATOM 1501 O O . ASN A 1 187 ? 5.026 -26.446 21.754 1.00 33.66 187 ASN A O 1
ATOM 1505 N N . ASN A 1 188 ? 6.265 -27.609 23.214 1.00 41.22 188 ASN A N 1
ATOM 1506 C CA . ASN A 1 188 ? 7.332 -27.964 22.278 1.00 41.22 188 ASN A CA 1
ATOM 1507 C C . ASN A 1 188 ? 7.141 -29.413 21.812 1.00 41.22 188 ASN A C 1
ATOM 1509 O O . ASN A 1 188 ? 7.810 -30.301 22.331 1.00 41.22 188 ASN A O 1
ATOM 1513 N N . HIS A 1 189 ? 6.245 -29.677 20.846 1.00 38.81 189 HIS A N 1
ATOM 1514 C CA . HIS A 1 189 ? 6.334 -30.930 20.071 1.00 38.81 189 HIS A CA 1
ATOM 1515 C C . HIS A 1 189 ? 5.612 -30.987 18.706 1.00 38.81 189 HIS A C 1
ATOM 1517 O O . HIS A 1 189 ? 5.182 -32.058 18.290 1.00 38.81 189 HIS A O 1
ATOM 1523 N N . SER A 1 190 ? 5.475 -29.883 17.958 1.00 40.03 190 SER A N 1
ATOM 1524 C CA . SER A 1 190 ? 4.796 -29.942 16.641 1.00 40.03 190 SER A CA 1
ATOM 1525 C C . SER A 1 190 ? 5.499 -29.213 15.486 1.00 40.03 190 SER A C 1
ATOM 1527 O O . SER A 1 190 ? 4.859 -28.913 14.478 1.00 40.03 190 SER A O 1
ATOM 1529 N N . GLU A 1 191 ? 6.807 -28.963 15.571 1.00 41.38 191 GLU A N 1
ATOM 1530 C CA . GLU A 1 191 ? 7.535 -28.217 14.525 1.00 41.38 191 GLU A CA 1
ATOM 1531 C C . GLU A 1 191 ? 8.415 -29.066 13.592 1.00 41.38 191 GLU A C 1
ATOM 1533 O O . GLU A 1 191 ? 8.990 -28.546 12.641 1.00 41.38 191 GLU A O 1
ATOM 1538 N N . THR A 1 192 ? 8.464 -30.391 13.764 1.00 42.94 192 THR A N 1
ATOM 1539 C CA . THR A 1 192 ? 9.334 -31.253 12.932 1.00 42.94 192 THR A CA 1
ATOM 1540 C C . THR A 1 192 ? 8.612 -31.917 11.749 1.00 42.94 192 THR A C 1
ATOM 1542 O O . THR A 1 192 ? 9.261 -32.403 10.829 1.00 42.94 192 THR A O 1
ATOM 1545 N N . ILE A 1 193 ? 7.273 -31.891 11.695 1.00 46.91 193 ILE A N 1
ATOM 1546 C CA . ILE A 1 193 ? 6.507 -32.521 10.596 1.00 46.91 193 ILE A CA 1
ATOM 1547 C C . ILE A 1 193 ? 6.115 -31.506 9.505 1.00 46.91 193 ILE A C 1
ATOM 1549 O O . ILE A 1 193 ? 5.955 -31.877 8.344 1.00 46.91 193 ILE A O 1
ATOM 1553 N N . HIS A 1 194 ? 6.040 -30.207 9.821 1.00 41.59 194 HIS A N 1
ATOM 1554 C CA . HIS A 1 194 ? 5.547 -29.215 8.858 1.00 41.59 194 HIS A CA 1
ATOM 1555 C C . HIS A 1 194 ? 6.601 -28.749 7.834 1.00 41.59 194 HIS A C 1
ATOM 1557 O O . HIS A 1 194 ? 6.229 -28.342 6.732 1.00 41.59 194 HIS A O 1
ATOM 1563 N N . ASN A 1 195 ? 7.895 -28.886 8.145 1.00 42.16 195 ASN A N 1
ATOM 1564 C CA . ASN A 1 195 ? 8.986 -28.466 7.255 1.00 42.16 195 ASN A CA 1
ATOM 1565 C C . ASN A 1 195 ? 9.384 -29.529 6.216 1.00 42.16 195 ASN A C 1
ATOM 1567 O O . ASN A 1 195 ? 10.016 -29.190 5.222 1.00 42.16 195 ASN A O 1
ATOM 1571 N N . LYS A 1 196 ? 8.962 -30.793 6.382 1.00 40.53 196 LYS A N 1
ATOM 1572 C CA . LYS A 1 196 ? 9.263 -31.872 5.422 1.00 40.53 196 LYS A CA 1
ATOM 1573 C C . LYS A 1 196 ? 8.281 -31.937 4.241 1.00 40.53 196 LYS A C 1
ATOM 1575 O O . LYS A 1 196 ? 8.635 -32.426 3.182 1.00 40.53 196 LYS A O 1
ATOM 1580 N N . LEU A 1 197 ? 7.074 -31.385 4.395 1.00 42.41 197 LEU A N 1
ATOM 1581 C CA . LEU A 1 197 ? 6.048 -31.333 3.338 1.00 42.41 197 LEU A CA 1
ATOM 1582 C C . LEU A 1 197 ? 6.128 -30.079 2.449 1.00 42.41 197 LEU A C 1
ATOM 1584 O O . LEU A 1 197 ? 5.444 -30.013 1.432 1.00 42.41 197 LEU A O 1
ATOM 1588 N N . ILE A 1 198 ? 6.933 -29.078 2.823 1.00 46.94 198 ILE A N 1
ATOM 1589 C CA . ILE A 1 198 ? 7.097 -27.837 2.048 1.00 46.94 198 ILE A CA 1
ATOM 1590 C C . ILE A 1 198 ? 8.268 -27.954 1.055 1.00 46.94 198 ILE A C 1
ATOM 1592 O O . ILE A 1 198 ? 8.166 -27.410 -0.040 1.00 46.94 198 ILE A O 1
ATOM 1596 N N . SER A 1 199 ? 9.310 -28.749 1.347 1.00 41.94 199 SER A N 1
ATOM 1597 C CA . SER A 1 199 ? 10.437 -28.928 0.414 1.00 41.94 199 SER A CA 1
ATOM 1598 C C . SER A 1 199 ? 10.140 -29.859 -0.770 1.00 41.94 199 SER A C 1
ATOM 1600 O O . SER A 1 199 ? 10.792 -29.740 -1.798 1.00 41.94 199 SER A O 1
ATOM 1602 N N . GLU A 1 200 ? 9.155 -30.760 -0.667 1.00 40.16 200 GLU A N 1
ATOM 1603 C CA . GLU A 1 200 ? 8.766 -31.671 -1.765 1.00 40.16 200 GLU A CA 1
ATOM 1604 C C . GLU A 1 200 ? 7.755 -31.052 -2.753 1.00 40.16 200 GLU A C 1
ATOM 1606 O O . GLU A 1 200 ? 7.480 -31.635 -3.794 1.00 40.16 200 GLU A O 1
ATOM 1611 N N . VAL A 1 201 ? 7.215 -29.855 -2.477 1.00 47.88 201 VAL A N 1
ATOM 1612 C CA . VAL A 1 201 ? 6.289 -29.149 -3.396 1.00 47.88 201 VAL A CA 1
ATOM 1613 C C . VAL A 1 201 ? 6.991 -28.021 -4.171 1.00 47.88 201 VAL A C 1
ATOM 1615 O O . VAL A 1 201 ? 6.479 -27.550 -5.187 1.00 47.88 201 VAL A O 1
ATOM 1618 N N . GLU A 1 202 ? 8.183 -27.601 -3.738 1.00 43.28 202 GLU A N 1
ATOM 1619 C CA . GLU A 1 202 ? 8.958 -26.533 -4.386 1.00 43.28 202 GLU A CA 1
ATOM 1620 C C . GLU A 1 202 ? 9.880 -27.028 -5.517 1.00 43.28 202 GLU A C 1
ATOM 1622 O O . GLU A 1 202 ? 10.303 -26.211 -6.335 1.00 43.28 202 GLU A O 1
ATOM 1627 N N . SER A 1 203 ? 10.122 -28.341 -5.650 1.00 40.53 203 SER A N 1
ATOM 1628 C CA . SER A 1 203 ? 10.907 -28.896 -6.769 1.00 40.53 203 SER A CA 1
ATOM 1629 C C . SER A 1 203 ? 10.124 -29.010 -8.083 1.00 40.53 203 SER A C 1
ATOM 1631 O O . SER A 1 203 ? 10.727 -28.920 -9.147 1.00 40.53 203 SER A O 1
ATOM 1633 N N . ASP A 1 204 ? 8.790 -29.104 -8.034 1.00 34.28 204 ASP A N 1
ATOM 1634 C CA . ASP A 1 204 ? 7.970 -29.401 -9.225 1.00 34.28 204 ASP A CA 1
ATOM 1635 C C . ASP A 1 204 ? 7.200 -28.179 -9.766 1.00 34.28 204 ASP A C 1
ATOM 1637 O O . ASP A 1 204 ? 6.504 -28.257 -10.781 1.00 34.28 204 ASP A O 1
ATOM 1641 N N . LEU A 1 205 ? 7.315 -27.012 -9.114 1.00 43.31 205 LEU A N 1
ATOM 1642 C CA . LEU A 1 205 ? 6.639 -25.777 -9.542 1.00 43.31 205 LEU A CA 1
ATOM 1643 C C . LEU A 1 205 ? 7.516 -24.810 -10.348 1.00 43.31 205 LEU A C 1
ATOM 1645 O O . LEU A 1 205 ? 6.989 -23.812 -10.848 1.00 43.31 205 LEU A O 1
ATOM 1649 N N . ASN A 1 206 ? 8.813 -25.091 -10.509 1.00 39.91 206 ASN A N 1
ATOM 1650 C CA . ASN A 1 206 ? 9.755 -24.140 -11.106 1.00 39.91 206 ASN A CA 1
ATOM 1651 C C . ASN A 1 206 ? 10.050 -24.361 -12.606 1.00 39.91 206 ASN A C 1
ATOM 1653 O O . ASN A 1 206 ? 10.754 -23.554 -13.203 1.00 39.91 206 ASN A O 1
ATOM 1657 N N . GLU A 1 207 ? 9.460 -25.377 -13.251 1.00 36.69 207 GLU A N 1
ATOM 1658 C CA . GLU A 1 207 ? 9.710 -25.673 -14.678 1.00 36.69 207 GLU A CA 1
ATOM 1659 C C . GLU A 1 207 ? 8.503 -25.514 -15.622 1.00 36.69 207 GLU A C 1
ATOM 1661 O O . GLU A 1 207 ? 8.640 -25.730 -16.825 1.00 36.69 207 GLU A O 1
ATOM 1666 N N . HIS A 1 208 ? 7.320 -25.089 -15.153 1.00 42.75 208 HIS A N 1
ATOM 1667 C CA . HIS A 1 208 ? 6.110 -25.041 -16.007 1.00 42.75 208 HIS A CA 1
ATOM 1668 C C . HIS A 1 208 ? 5.344 -23.707 -16.063 1.00 42.75 208 HIS A C 1
ATOM 1670 O O . HIS A 1 208 ? 4.203 -23.672 -16.515 1.00 42.75 208 HIS A O 1
ATOM 1676 N N . THR A 1 209 ? 5.961 -22.576 -15.696 1.00 40.28 209 THR A N 1
ATOM 1677 C CA . THR A 1 209 ? 5.324 -21.244 -15.860 1.00 40.28 209 THR A CA 1
ATOM 1678 C C . THR A 1 209 ? 6.216 -20.235 -16.596 1.00 40.28 209 THR A C 1
ATOM 1680 O O . THR A 1 209 ? 6.394 -19.103 -16.155 1.00 40.28 209 THR A O 1
ATOM 1683 N N . GLN A 1 210 ? 6.782 -20.637 -17.741 1.00 38.62 210 GLN A N 1
ATOM 1684 C CA . GLN A 1 210 ? 7.498 -19.730 -18.659 1.00 38.62 210 GLN A CA 1
ATOM 1685 C C . GLN A 1 210 ? 7.071 -19.833 -20.134 1.00 38.62 210 GLN A C 1
ATOM 1687 O O . GLN A 1 210 ? 7.785 -19.364 -21.018 1.00 38.62 210 GLN A O 1
ATOM 1692 N N . GLN A 1 211 ? 5.887 -20.366 -20.452 1.00 39.81 211 GLN A N 1
ATOM 1693 C CA . GLN A 1 211 ? 5.403 -20.354 -21.838 1.00 39.81 211 GLN A CA 1
ATOM 1694 C C . GLN A 1 211 ? 4.150 -19.486 -22.025 1.00 39.81 211 GLN A C 1
ATOM 1696 O O . GLN A 1 211 ? 3.064 -19.799 -21.556 1.00 39.81 211 GLN A O 1
ATOM 1701 N N . GLN A 1 212 ? 4.367 -18.410 -22.794 1.00 40.41 212 GLN A N 1
ATOM 1702 C CA . GLN A 1 212 ? 3.410 -17.598 -23.558 1.00 40.41 212 GLN A CA 1
ATOM 1703 C C . GLN A 1 212 ? 2.607 -16.495 -22.842 1.00 40.41 212 GLN A C 1
ATOM 1705 O O . GLN A 1 212 ? 1.383 -16.504 -22.801 1.00 40.41 212 GLN A O 1
ATOM 1710 N N . ILE A 1 213 ? 3.298 -15.399 -22.515 1.00 39.75 213 ILE A N 1
ATOM 1711 C CA . ILE A 1 213 ? 2.814 -14.064 -22.907 1.00 39.75 213 ILE A CA 1
ATOM 1712 C C . ILE A 1 213 ? 3.928 -13.430 -23.743 1.00 39.75 213 ILE A C 1
ATOM 1714 O O . ILE A 1 213 ? 4.890 -12.889 -23.205 1.00 39.75 213 ILE A O 1
ATOM 1718 N N . ARG A 1 214 ? 3.833 -13.545 -25.074 1.00 29.00 214 ARG A N 1
ATOM 1719 C CA . ARG A 1 214 ? 4.703 -12.792 -25.988 1.00 29.00 214 ARG A CA 1
ATOM 1720 C C . ARG A 1 214 ? 4.425 -11.296 -25.791 1.00 29.00 214 ARG A C 1
ATOM 1722 O O . ARG A 1 214 ? 3.277 -10.885 -25.970 1.00 29.00 214 ARG A O 1
ATOM 1729 N N . PRO A 1 215 ? 5.430 -10.463 -25.480 1.00 32.06 215 PRO A N 1
ATOM 1730 C CA . PRO A 1 215 ? 5.298 -9.031 -25.651 1.00 32.06 215 PRO A CA 1
ATOM 1731 C C . PRO A 1 215 ? 5.324 -8.757 -27.155 1.00 32.06 215 PRO A C 1
ATOM 1733 O O . PRO A 1 215 ? 6.361 -8.874 -27.803 1.00 32.06 215 PRO A O 1
ATOM 1736 N N . THR A 1 216 ? 4.177 -8.425 -27.741 1.00 30.44 216 THR A N 1
ATOM 1737 C CA . THR A 1 216 ? 4.157 -7.816 -29.072 1.00 30.44 216 THR A CA 1
ATOM 1738 C C . THR A 1 216 ? 4.777 -6.429 -28.931 1.00 30.44 216 THR A C 1
ATOM 1740 O O . THR A 1 216 ? 4.104 -5.471 -28.554 1.00 30.44 216 THR A O 1
ATOM 1743 N N . THR A 1 217 ? 6.081 -6.324 -29.176 1.00 36.06 217 THR A N 1
ATOM 1744 C CA . THR A 1 217 ? 6.827 -5.068 -29.279 1.00 36.06 217 THR A CA 1
ATOM 1745 C C . THR A 1 217 ? 6.444 -4.365 -30.581 1.00 36.06 217 THR A C 1
ATOM 1747 O O . THR A 1 217 ? 7.209 -4.271 -31.535 1.00 36.06 217 THR A O 1
ATOM 1750 N N . ALA A 1 218 ? 5.211 -3.860 -30.637 1.00 32.25 218 ALA A N 1
ATOM 1751 C CA . ALA A 1 218 ? 4.863 -2.823 -31.590 1.00 32.25 218 ALA A CA 1
ATOM 1752 C C . ALA A 1 218 ? 5.561 -1.539 -31.130 1.00 32.25 218 ALA A C 1
ATOM 1754 O O . ALA A 1 218 ? 5.223 -0.961 -30.099 1.00 32.25 218 ALA A O 1
ATOM 1755 N N . ASN A 1 219 ? 6.578 -1.152 -31.888 1.00 38.62 219 ASN A N 1
ATOM 1756 C CA . ASN A 1 219 ? 7.376 0.052 -31.734 1.00 38.62 219 ASN A CA 1
ATOM 1757 C C . ASN A 1 219 ? 6.452 1.288 -31.807 1.00 38.62 219 ASN A C 1
ATOM 1759 O O . ASN A 1 219 ? 6.089 1.739 -32.895 1.00 38.62 219 ASN A O 1
ATOM 1763 N N . TYR A 1 220 ? 5.984 1.793 -30.661 1.00 38.19 220 TYR A N 1
ATOM 1764 C CA . TYR A 1 220 ? 5.069 2.933 -30.605 1.00 38.19 220 TYR A CA 1
ATOM 1765 C C . TYR A 1 220 ? 5.865 4.213 -30.328 1.00 38.19 220 TYR A C 1
ATOM 1767 O O . TYR A 1 220 ? 6.213 4.535 -29.197 1.00 38.19 220 TYR A O 1
ATOM 1775 N N . LYS A 1 221 ? 6.153 4.970 -31.393 1.00 32.16 221 LYS A N 1
ATOM 1776 C CA . LYS A 1 221 ? 6.575 6.374 -31.286 1.00 32.16 221 LYS A CA 1
ATOM 1777 C C . LYS A 1 221 ? 5.464 7.156 -30.579 1.00 32.16 221 LYS A C 1
ATOM 1779 O O . LYS A 1 221 ? 4.418 7.417 -31.177 1.00 32.16 221 LYS A O 1
ATOM 1784 N N . ILE A 1 222 ? 5.686 7.530 -29.320 1.00 39.03 222 ILE A N 1
ATOM 1785 C CA . ILE A 1 222 ? 4.775 8.389 -28.557 1.00 39.03 222 ILE A CA 1
ATOM 1786 C C . ILE A 1 222 ? 4.908 9.809 -29.110 1.00 39.03 222 ILE A C 1
ATOM 1788 O O . ILE A 1 222 ? 5.775 10.585 -28.724 1.00 39.03 222 ILE A O 1
ATOM 1792 N N . ASN A 1 223 ? 4.050 10.145 -30.067 1.00 36.41 223 ASN A N 1
ATOM 1793 C CA . ASN A 1 223 ? 3.824 11.528 -30.460 1.00 36.41 223 ASN A CA 1
ATOM 1794 C C . ASN A 1 223 ? 3.031 12.205 -29.326 1.00 36.41 223 ASN A C 1
ATOM 1796 O O . ASN A 1 223 ? 1.863 11.872 -29.125 1.00 36.41 223 ASN A O 1
ATOM 1800 N N . LEU A 1 224 ? 3.653 13.145 -28.600 1.00 48.81 224 LEU A N 1
ATOM 1801 C CA . LEU A 1 224 ? 3.061 13.986 -27.541 1.00 48.81 224 LEU A CA 1
ATOM 1802 C C . LEU A 1 224 ? 1.992 14.965 -28.089 1.00 48.81 224 LEU A C 1
ATOM 1804 O O . LEU A 1 224 ? 2.076 16.181 -27.941 1.00 48.81 224 LEU A O 1
ATOM 1808 N N . LYS A 1 225 ? 0.951 14.452 -28.748 1.00 50.41 225 LYS A N 1
ATOM 1809 C CA . LYS A 1 225 ? -0.227 15.229 -29.152 1.00 50.41 225 LYS A CA 1
ATOM 1810 C C . LYS A 1 225 ? -1.421 14.795 -28.305 1.00 50.41 225 LYS A C 1
ATOM 1812 O O . LYS A 1 225 ? -2.050 13.784 -28.589 1.00 50.41 225 LYS A O 1
ATOM 1817 N N . THR A 1 226 ? -1.691 15.569 -27.248 1.00 57.56 226 THR A N 1
ATOM 1818 C CA . THR A 1 226 ? -2.878 15.501 -26.369 1.00 57.56 226 THR A CA 1
ATOM 1819 C C . THR A 1 226 ? -3.304 14.074 -26.011 1.00 57.56 226 THR A C 1
ATOM 1821 O O . THR A 1 226 ? -4.220 13.515 -26.618 1.00 57.56 226 THR A O 1
ATOM 1824 N N . GLU A 1 227 ? -2.645 13.482 -25.013 1.00 68.38 227 GLU A N 1
ATOM 1825 C CA . GLU A 1 227 ? -2.993 12.156 -24.498 1.00 68.38 227 GLU A CA 1
ATOM 1826 C C . GLU A 1 227 ? -4.456 12.134 -24.036 1.00 68.38 227 GLU A C 1
ATOM 1828 O O . GLU A 1 227 ? -4.835 12.704 -23.007 1.00 68.38 227 GLU A O 1
ATOM 1833 N N . LYS A 1 228 ? -5.309 11.486 -24.833 1.00 77.69 228 LYS A N 1
ATOM 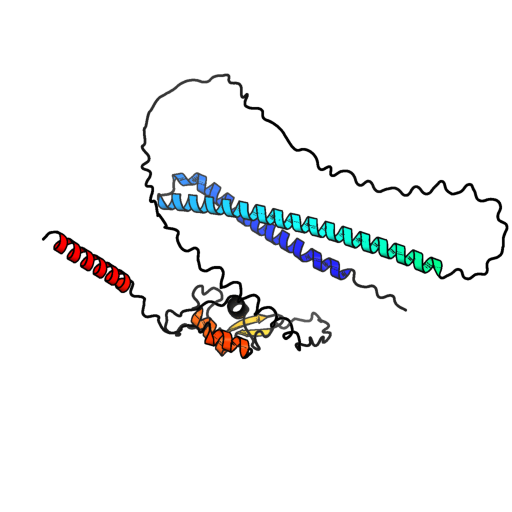1834 C CA . LYS A 1 228 ? -6.715 11.276 -24.497 1.00 77.69 228 LYS A CA 1
ATOM 1835 C C . LYS A 1 228 ? -6.769 10.351 -23.286 1.00 77.69 228 LYS A C 1
ATOM 1837 O O . LYS A 1 228 ? -6.613 9.141 -23.418 1.00 77.69 228 LYS A O 1
ATOM 1842 N N . LYS A 1 229 ? -6.999 10.921 -22.100 1.00 87.88 229 LYS A N 1
ATOM 1843 C CA . LYS A 1 229 ? -7.237 10.149 -20.876 1.00 87.88 229 LYS A CA 1
ATOM 1844 C C . LYS A 1 229 ? -8.422 9.216 -21.109 1.00 87.88 229 LYS A C 1
ATOM 1846 O O . LYS A 1 229 ? -9.543 9.668 -21.340 1.00 87.88 229 LYS A O 1
ATOM 1851 N N . ALA A 1 230 ? -8.182 7.914 -21.032 1.00 88.56 230 ALA A N 1
ATOM 1852 C CA . ALA A 1 230 ? -9.244 6.933 -21.114 1.00 88.56 230 ALA A CA 1
ATOM 1853 C C . ALA A 1 230 ? -9.969 6.864 -19.768 1.00 88.56 230 ALA A C 1
ATOM 1855 O O . ALA A 1 230 ? -9.353 6.765 -18.702 1.00 88.56 230 ALA A O 1
ATOM 1856 N N . THR A 1 231 ? -11.295 6.900 -19.817 1.00 93.62 231 THR A N 1
ATOM 1857 C CA . THR A 1 231 ? -12.126 6.700 -18.633 1.00 93.62 231 THR A CA 1
ATOM 1858 C C . THR A 1 231 ? -12.414 5.210 -18.482 1.00 93.62 231 THR A C 1
ATOM 1860 O O . THR A 1 231 ? -12.989 4.592 -19.371 1.00 93.62 231 THR A O 1
ATOM 1863 N N . VAL A 1 232 ? -12.001 4.628 -17.358 1.00 93.38 232 VAL A N 1
ATOM 1864 C CA . VAL A 1 232 ? -12.206 3.215 -17.029 1.00 93.38 232 VAL A CA 1
ATOM 1865 C C . VAL A 1 232 ? -13.186 3.093 -15.880 1.00 93.38 232 VAL A C 1
ATOM 1867 O O . VAL A 1 232 ? -12.983 3.689 -14.821 1.00 93.38 232 VAL A O 1
ATOM 1870 N N . VAL A 1 233 ? -14.199 2.252 -16.060 1.00 96.38 233 VAL A N 1
ATOM 1871 C CA . VAL A 1 233 ? -15.104 1.828 -14.991 1.00 96.38 233 VAL A CA 1
ATOM 1872 C C . VAL A 1 233 ? -14.615 0.488 -14.450 1.00 96.38 233 VAL A C 1
ATOM 1874 O O . VAL A 1 233 ? -14.467 -0.477 -15.197 1.00 96.38 233 VAL A O 1
ATOM 1877 N N . CYS A 1 234 ? -14.317 0.428 -13.152 1.00 96.31 234 CYS A N 1
ATOM 1878 C CA . CYS A 1 234 ? -13.881 -0.808 -12.505 1.00 96.31 234 CYS A CA 1
ATOM 1879 C C . CYS A 1 234 ? -15.006 -1.852 -12.498 1.00 96.31 234 CYS A C 1
ATOM 1881 O O . CYS A 1 234 ? -16.034 -1.603 -11.876 1.00 96.31 234 CYS A O 1
ATOM 1883 N N . CYS A 1 235 ? -14.782 -3.044 -13.055 1.00 97.19 235 CYS A N 1
ATOM 1884 C CA . CYS A 1 235 ? -15.796 -4.109 -13.094 1.00 97.19 235 CYS A CA 1
ATOM 1885 C C . CYS A 1 235 ? -16.197 -4.690 -11.721 1.00 97.19 235 CYS A C 1
ATOM 1887 O O . CYS A 1 235 ? -17.182 -5.415 -11.639 1.00 97.19 235 CYS A O 1
ATOM 1889 N N . VAL A 1 236 ? -15.433 -4.412 -10.655 1.00 96.56 236 VAL A N 1
ATOM 1890 C CA . VAL A 1 236 ? -15.681 -4.945 -9.298 1.00 96.56 236 VAL A CA 1
ATOM 1891 C C . VAL A 1 236 ? -16.479 -3.976 -8.432 1.00 96.56 236 VAL A C 1
ATOM 1893 O O . VAL A 1 236 ? -17.361 -4.390 -7.692 1.00 96.56 236 VAL A O 1
ATOM 1896 N N . CYS A 1 237 ? -16.131 -2.688 -8.457 1.00 95.50 237 CYS A N 1
ATOM 1897 C CA . CYS A 1 237 ? -16.715 -1.691 -7.552 1.00 95.50 237 CYS A CA 1
ATOM 1898 C C . CYS A 1 237 ? -17.399 -0.530 -8.282 1.00 95.50 237 CYS A C 1
ATOM 1900 O O . CYS A 1 237 ? -17.804 0.433 -7.633 1.00 95.50 237 CYS A O 1
ATOM 1902 N N . ASN A 1 238 ? -17.464 -0.572 -9.616 1.00 95.69 238 ASN A N 1
ATOM 1903 C CA . ASN A 1 238 ? -18.062 0.441 -10.493 1.00 95.69 238 ASN A CA 1
ATOM 1904 C C . ASN A 1 238 ? -17.502 1.866 -10.317 1.00 95.69 238 ASN A C 1
ATOM 1906 O O . ASN A 1 238 ? -18.099 2.840 -10.760 1.00 95.69 238 ASN A O 1
ATOM 1910 N N . VAL A 1 239 ? -16.331 2.014 -9.683 1.00 93.62 239 VAL A N 1
ATOM 1911 C CA . VAL A 1 239 ? -15.661 3.314 -9.556 1.00 93.62 239 VAL A CA 1
ATOM 1912 C C . VAL A 1 239 ? -15.017 3.670 -10.887 1.00 93.62 239 VAL A C 1
ATOM 1914 O O . VAL A 1 239 ? -14.172 2.927 -11.397 1.00 93.62 239 VAL A O 1
ATOM 1917 N N . THR A 1 240 ? -15.383 4.839 -11.395 1.00 94.62 240 THR A N 1
ATOM 1918 C CA . THR A 1 240 ? -14.823 5.434 -12.603 1.00 94.62 240 THR A CA 1
ATOM 1919 C C . THR A 1 240 ? -13.523 6.170 -12.286 1.00 94.62 240 THR A C 1
ATOM 1921 O O . THR A 1 240 ? -13.459 6.985 -11.363 1.00 94.62 240 THR A O 1
ATOM 1924 N N . LYS A 1 241 ? -12.462 5.883 -13.040 1.00 92.06 241 LYS A N 1
ATOM 1925 C CA . LYS A 1 241 ? -11.171 6.572 -12.950 1.00 92.06 241 LYS A CA 1
ATOM 1926 C C . LYS A 1 241 ? -10.655 6.906 -14.344 1.00 92.06 241 LYS A C 1
ATOM 1928 O O . LYS A 1 241 ? -10.837 6.132 -15.278 1.00 92.06 241 LYS A O 1
ATOM 1933 N N . GLN A 1 242 ? -9.975 8.038 -14.460 1.00 92.69 242 GLN A N 1
ATOM 1934 C CA . GLN A 1 242 ? -9.261 8.416 -15.673 1.00 92.69 242 GLN A CA 1
ATOM 1935 C C . GLN A 1 242 ? -7.819 7.921 -15.588 1.00 92.69 242 GLN A C 1
ATOM 1937 O O . GLN A 1 242 ? -7.137 8.171 -14.594 1.00 92.69 242 GLN A O 1
ATOM 1942 N N . TYR A 1 243 ? -7.374 7.220 -16.625 1.00 89.62 243 TYR A N 1
ATOM 1943 C CA . TYR A 1 243 ? -6.013 6.718 -16.762 1.00 89.62 243 TYR A CA 1
ATOM 1944 C C . TYR A 1 243 ? -5.417 7.216 -18.076 1.00 89.62 243 TYR A C 1
ATOM 1946 O O . TYR A 1 243 ? -6.122 7.329 -19.077 1.00 89.62 243 TYR A O 1
ATOM 1954 N N . VAL A 1 244 ? -4.110 7.484 -18.074 1.00 90.06 244 VAL A N 1
ATOM 1955 C CA . VAL A 1 244 ? -3.364 7.803 -19.302 1.00 90.06 244 VAL A CA 1
ATOM 1956 C C . VAL A 1 244 ? -3.338 6.579 -20.223 1.00 90.06 244 VAL A C 1
ATOM 1958 O O . VAL A 1 244 ? -3.686 6.675 -21.392 1.00 90.06 244 VAL A O 1
ATOM 1961 N N . ALA A 1 245 ? -3.045 5.403 -19.661 1.00 88.06 245 ALA A N 1
ATOM 1962 C CA . ALA A 1 245 ? -3.061 4.125 -20.366 1.00 88.06 245 ALA A CA 1
ATOM 1963 C C . ALA A 1 245 ? -3.765 3.056 -19.506 1.00 88.06 245 ALA A C 1
ATOM 1965 O O . ALA A 1 245 ? -3.190 2.568 -18.526 1.00 88.06 245 ALA A O 1
ATOM 1966 N N . PRO A 1 246 ? -5.023 2.696 -19.810 1.00 87.69 246 PRO A N 1
ATOM 1967 C CA . PRO A 1 246 ? -5.761 1.725 -19.020 1.00 87.69 246 PRO A CA 1
ATOM 1968 C C . PRO A 1 246 ? -5.222 0.311 -19.264 1.00 87.69 246 PRO A C 1
ATOM 1970 O O . PRO A 1 246 ? -5.239 -0.190 -20.385 1.00 87.69 246 PRO A O 1
ATOM 1973 N N . ARG A 1 247 ? -4.758 -0.357 -18.204 1.00 92.94 247 ARG A N 1
ATOM 1974 C CA . ARG A 1 247 ? -4.293 -1.752 -18.270 1.00 92.94 247 ARG A CA 1
ATOM 1975 C C . ARG A 1 247 ? -5.373 -2.697 -17.755 1.00 92.94 247 ARG A C 1
ATOM 1977 O O . ARG A 1 247 ? -5.943 -2.458 -16.687 1.00 92.94 247 ARG A O 1
ATOM 1984 N N . LYS A 1 248 ? -5.622 -3.785 -18.485 1.00 95.81 248 LYS A N 1
ATOM 1985 C CA . LYS A 1 248 ? -6.435 -4.902 -17.989 1.00 95.81 248 LYS A CA 1
ATOM 1986 C C . LYS A 1 248 ? -5.633 -5.681 -16.947 1.00 95.81 248 LYS A C 1
ATOM 1988 O O . LYS A 1 248 ? -4.437 -5.894 -17.125 1.00 95.81 248 LYS A O 1
ATOM 1993 N N . ARG A 1 249 ? -6.278 -6.086 -15.856 1.00 95.69 249 ARG A N 1
ATOM 1994 C CA . ARG A 1 249 ? -5.687 -6.919 -14.801 1.00 95.69 249 ARG A CA 1
ATOM 1995 C C . ARG A 1 249 ? -6.653 -8.061 -14.524 1.00 95.69 249 ARG A C 1
ATOM 1997 O O . ARG A 1 249 ? -7.845 -7.807 -14.371 1.00 95.69 249 ARG A O 1
ATOM 2004 N N . PHE A 1 250 ? -6.152 -9.296 -14.513 1.00 96.44 250 PHE A N 1
ATOM 2005 C CA . PHE A 1 250 ? -6.998 -10.499 -14.456 1.00 96.44 250 PHE A CA 1
ATOM 2006 C C . PHE A 1 250 ? -8.087 -10.483 -15.552 1.00 96.44 250 PHE A C 1
ATOM 2008 O O . PHE A 1 250 ? -9.282 -10.591 -15.275 1.00 96.44 250 PHE A O 1
ATOM 2015 N N . GLY A 1 251 ? -7.670 -10.165 -16.787 1.00 96.50 251 GLY A N 1
ATOM 2016 C CA . GLY A 1 251 ? -8.524 -10.078 -17.982 1.00 96.50 251 GLY A CA 1
ATOM 2017 C C . GLY A 1 251 ? -9.517 -8.906 -18.040 1.00 96.50 251 GLY A C 1
ATOM 2018 O O . GLY A 1 251 ? -9.989 -8.539 -19.117 1.00 96.50 251 GLY A O 1
ATOM 2019 N N . LYS A 1 252 ? -9.793 -8.228 -16.919 1.00 97.31 252 LYS A N 1
ATOM 2020 C CA . LYS A 1 252 ? -10.809 -7.167 -16.836 1.00 97.31 252 LYS A CA 1
ATOM 2021 C C . LYS A 1 252 ? -10.234 -5.778 -16.563 1.00 97.31 252 LYS A C 1
ATOM 2023 O O . LYS A 1 252 ? -9.090 -5.603 -16.149 1.00 97.31 252 LYS A O 1
ATOM 2028 N N . ALA A 1 253 ? -11.057 -4.757 -16.792 1.00 96.75 253 ALA A N 1
ATOM 2029 C CA . ALA A 1 253 ? -10.741 -3.381 -16.435 1.00 96.75 253 ALA A CA 1
ATOM 2030 C C . ALA A 1 253 ? -11.062 -3.126 -14.949 1.00 96.75 253 ALA A C 1
ATOM 2032 O O . ALA A 1 253 ? -12.213 -3.215 -14.518 1.00 96.75 253 ALA A O 1
ATOM 2033 N N . THR A 1 254 ? -10.040 -2.826 -14.147 1.00 95.94 254 THR A N 1
ATOM 2034 C CA . THR A 1 254 ? -10.143 -2.779 -12.678 1.00 95.94 254 THR A CA 1
ATOM 2035 C C . THR A 1 254 ? -9.443 -1.555 -12.107 1.00 95.94 254 THR A C 1
ATOM 2037 O O . THR A 1 254 ? -8.372 -1.187 -12.585 1.00 95.94 254 THR A O 1
ATOM 2040 N N . CYS A 1 255 ? -9.978 -0.964 -11.036 1.00 93.94 255 CYS A N 1
ATOM 2041 C CA . CYS A 1 255 ? -9.253 0.071 -10.302 1.00 93.94 255 CYS A CA 1
ATOM 2042 C C . CYS A 1 255 ? -8.118 -0.527 -9.455 1.00 93.94 255 CYS A C 1
ATOM 2044 O O . CYS A 1 255 ? -8.179 -1.683 -9.028 1.00 93.94 255 CYS A O 1
ATOM 2046 N N . ASP A 1 256 ? -7.116 0.297 -9.136 1.00 93.12 256 ASP A N 1
ATOM 2047 C CA . ASP A 1 256 ? -5.936 -0.132 -8.367 1.00 93.12 256 ASP A CA 1
ATOM 2048 C C . ASP A 1 256 ? -6.294 -0.741 -7.009 1.00 93.12 256 ASP A C 1
ATOM 2050 O O . ASP A 1 256 ? -5.679 -1.712 -6.588 1.00 93.12 256 ASP A O 1
ATOM 2054 N N . SER A 1 257 ? -7.320 -0.218 -6.331 1.00 93.25 257 SER A N 1
ATOM 2055 C CA . SER A 1 257 ? -7.730 -0.724 -5.018 1.00 93.25 257 SER A CA 1
ATOM 2056 C C . SER A 1 257 ? -8.235 -2.167 -5.089 1.00 93.25 257 SER A C 1
ATOM 2058 O O . SER A 1 257 ? -7.853 -2.979 -4.253 1.00 93.25 257 SER A O 1
ATOM 2060 N N . CYS A 1 258 ? -9.069 -2.501 -6.083 1.00 95.62 258 CYS A N 1
ATOM 2061 C CA . CYS A 1 258 ? -9.572 -3.865 -6.278 1.00 95.62 258 CYS A CA 1
ATOM 2062 C C . CYS A 1 258 ? -8.451 -4.811 -6.713 1.00 95.62 258 CYS A C 1
ATOM 2064 O O . CYS A 1 258 ? -8.378 -5.929 -6.209 1.00 95.62 258 CYS A O 1
ATOM 2066 N N . PHE A 1 259 ? -7.549 -4.337 -7.577 1.00 96.19 259 PHE A N 1
ATOM 2067 C CA . PHE A 1 259 ? -6.368 -5.096 -7.969 1.00 96.19 259 PHE A CA 1
ATOM 2068 C C . PHE A 1 259 ? -5.464 -5.418 -6.775 1.00 96.19 259 PHE A C 1
ATOM 2070 O O . PHE A 1 259 ? -5.177 -6.584 -6.533 1.00 96.19 259 PHE A O 1
ATOM 2077 N N . PHE A 1 260 ? -5.027 -4.410 -6.014 1.00 95.69 260 PHE A N 1
ATOM 2078 C CA . PHE A 1 260 ? -4.084 -4.618 -4.914 1.00 95.69 260 PHE A CA 1
ATOM 2079 C C . PHE A 1 260 ? -4.688 -5.446 -3.786 1.00 95.69 260 PHE A C 1
ATOM 2081 O O . PHE A 1 260 ? -3.974 -6.226 -3.163 1.00 95.69 260 PHE A O 1
ATOM 2088 N N . PHE A 1 261 ? -5.986 -5.291 -3.519 1.00 95.94 261 PHE A N 1
ATOM 2089 C CA . PHE A 1 261 ? -6.689 -6.155 -2.577 1.00 95.94 261 PHE A CA 1
ATOM 2090 C C . PHE A 1 261 ? -6.585 -7.626 -3.000 1.00 95.94 261 PHE A C 1
ATOM 2092 O O . PHE A 1 261 ? -6.115 -8.454 -2.222 1.00 95.94 261 PHE A O 1
ATOM 2099 N N . PHE A 1 262 ? -6.962 -7.935 -4.242 1.00 97.75 262 PHE A N 1
ATOM 2100 C CA . PHE A 1 262 ? -6.958 -9.309 -4.732 1.00 97.75 262 PHE A CA 1
ATOM 2101 C C . PHE A 1 262 ? -5.541 -9.879 -4.861 1.00 97.75 262 PHE A C 1
ATOM 2103 O O . PHE A 1 262 ? -5.289 -10.983 -4.399 1.00 97.75 262 PHE A O 1
ATOM 2110 N N . TRP A 1 263 ? -4.591 -9.099 -5.382 1.00 97.50 263 TRP A N 1
ATOM 2111 C CA . TRP A 1 263 ? -3.188 -9.504 -5.501 1.00 97.50 263 TRP A CA 1
ATOM 2112 C C . TRP A 1 263 ? -2.540 -9.802 -4.140 1.00 97.50 263 TRP A C 1
ATOM 2114 O O . TRP A 1 263 ? -1.810 -10.782 -3.991 1.00 97.50 263 TRP A O 1
ATOM 2124 N N . ARG A 1 264 ? -2.828 -8.997 -3.105 1.00 97.38 264 ARG A N 1
ATOM 2125 C CA . ARG A 1 264 ? -2.361 -9.291 -1.738 1.00 97.38 264 ARG A CA 1
ATOM 2126 C C . ARG A 1 264 ? -2.986 -10.574 -1.203 1.00 97.38 264 ARG A C 1
ATOM 2128 O O . ARG A 1 264 ? -2.285 -11.375 -0.588 1.00 97.38 264 ARG A O 1
ATOM 2135 N N . PHE A 1 265 ? -4.278 -10.775 -1.456 1.00 97.69 265 PHE A N 1
ATOM 2136 C CA . PHE A 1 265 ? -4.978 -11.987 -1.047 1.00 97.69 265 PHE A CA 1
ATOM 2137 C C . PHE A 1 265 ? -4.382 -13.238 -1.703 1.00 97.69 265 PHE A C 1
ATOM 2139 O O . PHE A 1 265 ? -4.131 -14.213 -1.006 1.00 97.69 265 PHE A O 1
ATOM 2146 N N . THR A 1 266 ? -4.085 -13.207 -3.006 1.00 97.12 266 THR A N 1
ATOM 2147 C CA . THR A 1 266 ? -3.498 -14.359 -3.710 1.00 97.12 266 THR A CA 1
ATOM 2148 C C . THR A 1 266 ? -2.095 -14.713 -3.216 1.00 97.12 266 THR A C 1
ATOM 2150 O O . THR A 1 266 ? -1.734 -15.882 -3.249 1.00 97.12 266 THR A O 1
ATOM 2153 N N . ARG A 1 267 ? -1.308 -13.741 -2.723 1.00 96.75 267 ARG A N 1
ATOM 2154 C CA . ARG A 1 267 ? 0.035 -14.007 -2.164 1.00 96.75 267 ARG A CA 1
ATOM 2155 C C . ARG A 1 267 ? -0.001 -14.552 -0.738 1.00 96.75 267 ARG A C 1
ATOM 2157 O O . ARG A 1 267 ? 0.835 -15.370 -0.380 1.00 96.75 267 ARG A O 1
ATOM 2164 N N . LYS A 1 268 ? -0.934 -14.078 0.090 1.00 97.06 268 LYS A N 1
ATOM 2165 C CA . LYS A 1 268 ? -1.073 -14.506 1.489 1.00 97.06 268 LYS A CA 1
ATOM 2166 C C . LYS A 1 268 ? -2.551 -14.730 1.813 1.00 97.06 268 LYS A C 1
ATOM 2168 O O . LYS A 1 268 ? -3.161 -13.883 2.478 1.00 97.06 268 LYS A O 1
ATOM 2173 N N . PRO A 1 269 ? -3.142 -15.835 1.325 1.00 97.44 269 PRO A N 1
ATOM 2174 C CA . PRO A 1 269 ? -4.562 -16.089 1.495 1.00 97.44 269 PRO A CA 1
ATOM 2175 C C . PRO A 1 269 ? -4.887 -16.288 2.973 1.00 97.44 269 PRO A C 1
ATOM 2177 O O . PRO A 1 269 ? -4.142 -16.910 3.733 1.00 97.44 269 PRO A O 1
ATOM 2180 N N . ARG A 1 270 ? -6.011 -15.718 3.398 1.00 97.44 270 ARG A N 1
ATOM 2181 C CA . ARG A 1 270 ? -6.528 -15.827 4.765 1.00 97.44 270 ARG A CA 1
ATOM 2182 C C . ARG A 1 270 ? -8.023 -16.074 4.705 1.00 97.44 270 ARG A C 1
ATOM 2184 O O . ARG A 1 270 ? -8.700 -15.560 3.823 1.00 97.44 270 ARG A O 1
ATOM 2191 N N . GLN A 1 271 ? -8.557 -16.823 5.659 1.00 97.56 271 GLN A N 1
ATOM 2192 C CA . GLN A 1 271 ? -9.993 -17.064 5.716 1.00 97.56 271 GLN A CA 1
ATOM 2193 C C . GLN A 1 271 ? -10.741 -15.761 6.051 1.00 97.56 271 GLN A C 1
ATOM 2195 O O . GLN A 1 271 ? -10.518 -15.162 7.102 1.00 97.56 271 GLN A O 1
ATOM 2200 N N . LEU A 1 272 ? -11.627 -15.314 5.154 1.00 96.50 272 LEU A N 1
ATOM 2201 C CA . LEU A 1 272 ? -12.429 -14.098 5.332 1.00 96.50 272 LEU A CA 1
ATOM 2202 C C . LEU A 1 272 ? -13.867 -14.443 5.727 1.00 96.50 272 LEU A C 1
ATOM 2204 O O . LEU A 1 272 ? -14.447 -15.391 5.194 1.00 96.50 272 LEU A O 1
ATOM 2208 N N . TYR A 1 273 ? -14.444 -13.633 6.616 1.00 95.56 273 TYR A N 1
ATOM 2209 C CA . TYR A 1 273 ? -15.804 -13.794 7.135 1.00 95.56 273 TYR A CA 1
ATOM 2210 C C . TYR A 1 273 ? -16.628 -12.523 6.917 1.00 95.56 273 TYR A C 1
ATOM 2212 O O . TYR A 1 273 ? -16.164 -11.409 7.178 1.00 95.56 273 TYR A O 1
ATOM 2220 N N . CYS A 1 274 ? -17.859 -12.681 6.437 1.00 95.25 274 CYS A N 1
ATOM 2221 C CA . CYS A 1 274 ? -18.817 -11.592 6.321 1.00 95.25 274 CYS A CA 1
ATOM 2222 C C . CYS A 1 274 ? -19.666 -11.488 7.591 1.00 95.25 274 CYS A C 1
ATOM 2224 O O . CYS A 1 274 ? -20.239 -12.474 8.042 1.00 95.25 274 CYS A O 1
ATOM 2226 N N . ARG A 1 275 ? -19.818 -10.273 8.133 1.00 92.44 275 ARG A N 1
ATOM 2227 C CA . ARG A 1 275 ? -20.722 -10.017 9.269 1.00 92.44 275 ARG A CA 1
ATOM 2228 C C . ARG A 1 275 ? -22.192 -9.878 8.858 1.00 92.44 275 ARG A C 1
ATOM 2230 O O . ARG A 1 275 ? -23.068 -10.098 9.680 1.00 92.44 275 ARG A O 1
ATOM 2237 N N . TYR A 1 276 ? -22.459 -9.533 7.598 1.00 92.69 276 TYR A N 1
ATOM 2238 C CA . TYR A 1 276 ? -23.792 -9.166 7.101 1.00 92.69 276 TYR A CA 1
ATOM 2239 C C . TYR A 1 276 ? -24.312 -10.132 6.029 1.00 92.69 276 TYR A C 1
ATOM 2241 O O . TYR A 1 276 ? -24.919 -9.711 5.048 1.00 92.69 276 TYR A O 1
ATOM 2249 N N . GLN A 1 277 ? -24.055 -11.433 6.190 1.00 92.25 277 GLN A N 1
ATOM 2250 C CA . GLN A 1 277 ? -24.653 -12.486 5.355 1.00 92.25 277 GLN A CA 1
ATOM 2251 C C . GLN A 1 277 ? -24.403 -12.341 3.840 1.00 92.25 277 GLN A C 1
ATOM 2253 O O . GLN A 1 277 ? -25.277 -12.614 3.022 1.00 92.25 277 GLN A O 1
ATOM 2258 N N . GLY A 1 278 ? -23.244 -11.819 3.443 1.00 93.94 278 GLY A N 1
ATOM 2259 C CA . GLY A 1 278 ? -22.944 -11.569 2.033 1.00 93.94 278 GLY A CA 1
ATOM 2260 C C . GLY A 1 278 ? -23.628 -10.337 1.425 1.00 93.94 278 GLY A C 1
ATOM 2261 O O . GLY A 1 278 ? -23.352 -10.021 0.275 1.00 93.94 278 GLY A O 1
ATOM 2262 N N . ARG A 1 279 ? -24.459 -9.597 2.172 1.00 94.31 279 ARG A N 1
ATOM 2263 C CA . ARG A 1 279 ? -25.268 -8.470 1.661 1.00 94.31 279 ARG A CA 1
ATOM 2264 C C . ARG A 1 279 ? -24.528 -7.126 1.605 1.00 94.31 279 ARG A C 1
ATOM 2266 O O . ARG A 1 279 ? -25.143 -6.085 1.378 1.00 94.31 279 ARG A O 1
ATOM 2273 N N . CYS A 1 280 ? -23.216 -7.111 1.840 1.00 93.81 280 CYS A N 1
ATOM 2274 C CA . CYS A 1 280 ? -22.426 -5.881 1.790 1.00 93.81 280 CYS A CA 1
ATOM 2275 C C . CYS A 1 280 ? -22.297 -5.384 0.346 1.00 93.81 280 CYS A C 1
ATOM 2277 O O . CYS A 1 280 ? -21.748 -6.085 -0.503 1.00 93.81 280 CYS A O 1
ATOM 2279 N N . LYS A 1 281 ? -22.723 -4.147 0.081 1.00 93.44 281 LYS A N 1
ATOM 2280 C CA . LYS A 1 281 ? -22.553 -3.510 -1.231 1.00 93.44 281 LYS A CA 1
ATOM 2281 C C . LYS A 1 281 ? -21.096 -3.086 -1.441 1.00 93.44 281 LYS A C 1
ATOM 2283 O O . LYS A 1 281 ? -20.541 -2.356 -0.621 1.00 93.44 281 LYS A O 1
ATOM 2288 N N . ILE A 1 282 ? -20.492 -3.530 -2.544 1.00 94.12 282 ILE A N 1
ATOM 2289 C CA . ILE A 1 282 ? -19.124 -3.152 -2.953 1.00 94.12 282 ILE A CA 1
ATOM 2290 C C . ILE A 1 282 ? -19.131 -1.978 -3.947 1.00 94.12 282 ILE A C 1
ATOM 2292 O O . ILE A 1 282 ? -18.138 -1.259 -4.076 1.00 94.12 282 ILE A O 1
ATOM 2296 N N . GLU A 1 283 ? -20.256 -1.753 -4.622 1.00 91.19 283 GLU A N 1
ATOM 2297 C CA . GLU A 1 283 ? -20.408 -0.738 -5.662 1.00 91.19 283 GLU A CA 1
ATOM 2298 C C . GLU A 1 283 ? -20.403 0.692 -5.110 1.00 91.19 283 GLU A C 1
ATOM 2300 O O . GLU A 1 283 ? -20.974 0.978 -4.056 1.00 91.19 283 GLU A O 1
ATOM 2305 N N . GLY A 1 284 ? -19.759 1.608 -5.840 1.00 81.12 284 GLY A N 1
ATOM 2306 C CA . GLY A 1 284 ? -19.861 3.053 -5.616 1.00 81.12 284 GLY A CA 1
ATOM 2307 C C . GLY A 1 284 ? -19.184 3.573 -4.345 1.00 81.12 284 GLY A C 1
ATOM 2308 O O . GLY A 1 284 ? -19.217 4.775 -4.078 1.00 81.12 284 GLY A O 1
ATOM 2309 N N . GLN A 1 285 ? -18.539 2.711 -3.555 1.00 75.44 285 GLN A N 1
ATOM 2310 C CA . GLN A 1 285 ? -17.866 3.171 -2.350 1.00 75.44 285 GLN A CA 1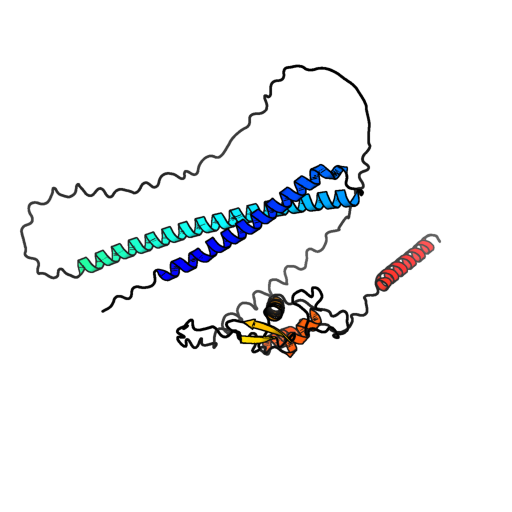
ATOM 2311 C C . GLN A 1 285 ? -16.613 3.988 -2.699 1.00 75.44 285 GLN A C 1
ATOM 2313 O O . GLN A 1 285 ? -15.712 3.533 -3.411 1.00 75.44 285 GLN A O 1
ATOM 2318 N N . LYS A 1 286 ? -16.545 5.216 -2.166 1.00 71.25 286 LYS A N 1
ATOM 2319 C CA . LYS A 1 286 ? -15.384 6.109 -2.310 1.00 71.25 286 LYS A CA 1
ATOM 2320 C C . LYS A 1 286 ? -14.113 5.410 -1.805 1.00 71.25 286 LYS A C 1
ATOM 2322 O O . LYS A 1 286 ? -14.177 4.537 -0.934 1.00 71.25 286 LYS A O 1
ATOM 2327 N N . ARG A 1 287 ? -12.949 5.817 -2.340 1.00 58.69 287 ARG A N 1
ATOM 2328 C CA . ARG A 1 287 ? -11.624 5.204 -2.077 1.00 58.69 287 ARG A CA 1
ATOM 2329 C C . ARG A 1 287 ? -11.332 4.983 -0.584 1.00 58.69 287 ARG A C 1
ATOM 2331 O O . ARG A 1 287 ? -10.692 3.990 -0.261 1.00 58.69 287 ARG A O 1
ATOM 2338 N N . ASN A 1 288 ? -11.890 5.824 0.290 1.00 56.94 288 ASN A N 1
ATOM 2339 C CA . ASN A 1 288 ? -11.635 5.839 1.733 1.00 56.94 288 ASN A CA 1
ATOM 2340 C C . ASN A 1 288 ? -12.780 5.241 2.567 1.00 56.94 288 ASN A C 1
ATOM 2342 O O . ASN A 1 288 ? -12.920 5.545 3.746 1.00 56.94 288 ASN A O 1
ATOM 2346 N N . SER A 1 289 ? -13.627 4.402 1.972 1.00 65.88 289 SER A N 1
ATOM 2347 C CA . SER A 1 289 ? -14.535 3.547 2.740 1.00 65.88 289 SER A CA 1
ATOM 2348 C C . SER A 1 289 ? -13.706 2.513 3.508 1.00 65.88 289 SER A C 1
ATOM 2350 O O . SER A 1 289 ? -13.460 1.405 3.037 1.00 65.88 289 SER A O 1
ATOM 2352 N N . ILE A 1 290 ? -13.255 2.903 4.702 1.00 66.19 290 ILE A N 1
ATOM 2353 C CA . ILE A 1 290 ? -12.460 2.087 5.636 1.00 66.19 290 ILE A CA 1
ATOM 2354 C C . ILE A 1 290 ? -13.155 0.745 5.946 1.00 66.19 290 ILE A C 1
ATOM 2356 O O . ILE A 1 290 ? -12.507 -0.226 6.316 1.00 66.19 290 ILE A O 1
ATOM 2360 N N . ASN A 1 291 ? -14.461 0.640 5.686 1.00 78.38 291 ASN A N 1
ATOM 2361 C CA . ASN A 1 291 ? -15.295 -0.479 6.108 1.00 78.38 291 ASN A CA 1
ATOM 2362 C C . ASN A 1 291 ? -15.879 -1.305 4.948 1.00 78.38 291 ASN A C 1
ATOM 2364 O O . ASN A 1 291 ? -17.030 -1.742 5.018 1.00 78.38 291 ASN A O 1
ATOM 2368 N N . ARG A 1 292 ? -15.114 -1.558 3.875 1.00 90.06 292 ARG A N 1
ATOM 2369 C CA . ARG A 1 292 ? -15.507 -2.595 2.903 1.00 90.06 292 ARG A CA 1
ATOM 2370 C C . ARG A 1 292 ? -15.394 -3.976 3.537 1.00 90.06 292 ARG A C 1
ATOM 2372 O O . ARG A 1 292 ? -14.356 -4.348 4.076 1.00 90.06 292 ARG A O 1
ATOM 2379 N N . CYS A 1 293 ? -16.454 -4.772 3.431 1.00 95.25 293 CYS A N 1
ATOM 2380 C CA . CYS A 1 293 ? -16.411 -6.156 3.884 1.00 95.25 293 CYS A CA 1
ATOM 2381 C C . CYS A 1 293 ? -15.493 -6.977 2.973 1.00 95.25 293 CYS A C 1
ATOM 2383 O O . CYS A 1 293 ? -15.844 -7.261 1.828 1.00 95.25 293 CYS A O 1
ATOM 2385 N N . LEU A 1 294 ? -14.335 -7.385 3.501 1.00 96.00 294 LEU A N 1
ATOM 2386 C CA . LEU A 1 294 ? -13.312 -8.105 2.740 1.00 96.00 294 LEU A CA 1
ATOM 2387 C C . LEU A 1 294 ? -13.840 -9.418 2.138 1.00 96.00 294 LEU A C 1
ATOM 2389 O O . LEU A 1 294 ? -13.488 -9.749 1.012 1.00 96.00 294 LEU A O 1
ATOM 2393 N N . ALA A 1 295 ? -14.721 -10.139 2.842 1.00 97.12 295 ALA A N 1
ATOM 2394 C CA . ALA A 1 295 ? -15.311 -11.382 2.339 1.00 97.12 295 ALA A CA 1
ATOM 2395 C C . ALA A 1 295 ? -16.206 -11.156 1.106 1.00 97.12 295 ALA A C 1
ATOM 2397 O O . ALA A 1 295 ? -16.039 -11.833 0.094 1.00 97.12 295 ALA A O 1
ATOM 2398 N N . CYS A 1 296 ? -17.112 -10.170 1.153 1.00 97.25 296 CYS A N 1
ATOM 2399 C CA . CYS A 1 296 ? -17.935 -9.801 -0.006 1.00 97.25 296 CYS A CA 1
ATOM 2400 C C . CYS A 1 296 ? -17.083 -9.246 -1.150 1.00 97.25 296 CYS A C 1
ATOM 2402 O O . CYS A 1 296 ? -17.358 -9.519 -2.317 1.00 97.25 296 CYS A O 1
ATOM 2404 N N . TRP A 1 297 ? -16.030 -8.494 -0.820 1.00 97.00 297 TRP A N 1
ATOM 2405 C CA . TRP A 1 297 ? -15.110 -7.963 -1.816 1.00 97.00 297 TRP A CA 1
ATOM 2406 C C . TRP A 1 297 ? -14.384 -9.095 -2.548 1.00 97.00 297 TRP A C 1
ATOM 2408 O O . TRP A 1 297 ? -14.400 -9.122 -3.776 1.00 97.00 297 TRP A O 1
ATOM 2418 N N . LEU A 1 298 ? -13.843 -10.079 -1.822 1.00 97.94 298 LEU A N 1
ATOM 2419 C CA . LEU A 1 298 ? -13.229 -11.262 -2.426 1.00 97.94 298 LEU A CA 1
ATOM 2420 C C . LEU A 1 298 ? -14.226 -12.039 -3.288 1.00 97.94 298 LEU A C 1
ATOM 2422 O O . LEU A 1 298 ? -13.902 -12.367 -4.424 1.00 97.94 298 LEU A O 1
ATOM 2426 N N . SER A 1 299 ? -15.439 -12.277 -2.781 1.00 97.75 299 SER A N 1
ATOM 2427 C CA . SER A 1 299 ? -16.498 -12.957 -3.537 1.00 97.75 299 SER A CA 1
ATOM 2428 C C . SER A 1 299 ? -16.795 -12.253 -4.864 1.00 97.75 299 SER A C 1
ATOM 2430 O O . SER A 1 299 ? -16.920 -12.908 -5.892 1.00 97.75 299 SER A O 1
ATOM 2432 N N . THR A 1 300 ? -16.850 -10.919 -4.855 1.00 97.69 300 THR A N 1
ATOM 2433 C CA . THR A 1 300 ? -17.086 -10.119 -6.067 1.00 97.69 300 THR A CA 1
ATOM 2434 C C . THR A 1 300 ? -15.893 -10.189 -7.024 1.00 97.69 300 THR A C 1
ATOM 2436 O O . THR A 1 300 ? -16.080 -10.286 -8.232 1.00 97.69 300 THR A O 1
ATOM 2439 N N . CYS A 1 301 ? -14.657 -10.173 -6.511 1.00 97.88 301 CYS A N 1
ATOM 2440 C CA . CYS A 1 301 ? -13.467 -10.351 -7.347 1.00 97.88 301 CYS A CA 1
ATOM 2441 C C . CYS A 1 301 ? -13.460 -11.723 -8.035 1.00 97.88 301 CYS A C 1
ATOM 2443 O O . CYS A 1 301 ? -13.185 -11.785 -9.226 1.00 97.88 301 CYS A O 1
ATOM 2445 N N . LEU A 1 302 ? -13.792 -12.803 -7.319 1.00 97.94 302 LEU A N 1
ATOM 2446 C CA . LEU A 1 302 ? -13.850 -14.156 -7.888 1.00 97.94 302 LEU A CA 1
ATOM 2447 C C . LEU A 1 302 ? -14.920 -14.286 -8.982 1.00 97.94 302 LEU A C 1
ATOM 2449 O O . LEU A 1 302 ? -14.697 -14.985 -9.967 1.00 97.94 302 LEU A O 1
ATOM 2453 N N . ASP A 1 303 ? -16.056 -13.606 -8.826 1.00 97.88 303 ASP A N 1
ATOM 2454 C CA . ASP A 1 303 ? -17.119 -13.567 -9.837 1.00 97.88 303 ASP A CA 1
ATOM 2455 C C . ASP A 1 303 ? -16.697 -12.786 -11.092 1.00 97.88 303 ASP A C 1
ATOM 2457 O O . ASP A 1 303 ? -16.922 -13.219 -12.219 1.00 97.88 303 ASP A O 1
ATOM 2461 N N . LYS A 1 304 ? -16.051 -11.627 -10.911 1.00 97.81 304 LYS A N 1
ATOM 2462 C CA . LYS A 1 304 ? -15.769 -10.699 -12.016 1.00 97.81 304 LYS A CA 1
ATOM 2463 C C . LYS A 1 304 ? -14.446 -10.945 -12.732 1.00 97.81 304 LYS A C 1
ATOM 2465 O O . LYS A 1 304 ? -14.350 -10.599 -13.908 1.00 97.81 304 LYS A O 1
ATOM 2470 N N . PHE A 1 305 ? -13.421 -11.456 -12.055 1.00 98.00 305 PHE A N 1
ATOM 2471 C CA . PHE A 1 305 ? -12.093 -11.642 -12.645 1.00 98.00 305 PHE A CA 1
ATOM 2472 C C . PHE A 1 305 ? -12.017 -12.891 -13.519 1.00 98.00 305 PHE A C 1
ATOM 2474 O O . PHE A 1 305 ? -12.573 -13.938 -13.188 1.00 98.00 305 PHE A O 1
ATOM 2481 N N . GLU A 1 306 ? -11.274 -12.775 -14.619 1.00 98.06 306 GLU A N 1
ATOM 2482 C CA . GLU A 1 306 ? -10.846 -13.914 -15.428 1.00 98.06 306 GLU A CA 1
ATOM 2483 C C . GLU A 1 306 ? -9.583 -14.474 -14.767 1.00 98.06 306 GLU A C 1
ATOM 2485 O O . GLU A 1 306 ? -8.547 -13.810 -14.714 1.00 98.06 306 GLU A O 1
ATOM 2490 N N . LEU A 1 307 ? -9.718 -15.655 -14.169 1.00 97.31 307 LEU A N 1
ATOM 2491 C CA . LEU A 1 307 ? -8.688 -16.325 -13.379 1.00 97.31 307 LEU A CA 1
ATOM 2492 C C . LEU A 1 307 ? -8.479 -17.717 -13.950 1.00 97.31 307 LEU A C 1
ATOM 2494 O O . LEU A 1 307 ? -9.464 -18.354 -14.325 1.00 97.31 307 LEU A O 1
ATOM 2498 N N . ASP A 1 308 ? -7.241 -18.198 -13.911 1.00 97.50 308 ASP A N 1
ATOM 2499 C CA . ASP A 1 308 ? -6.928 -19.585 -14.245 1.00 97.50 308 ASP A CA 1
ATOM 2500 C C . ASP A 1 308 ? -7.670 -20.541 -13.305 1.00 97.50 308 ASP A C 1
ATOM 2502 O O . ASP A 1 308 ? -7.795 -20.275 -12.100 1.00 97.50 308 ASP A O 1
ATOM 2506 N N . ASP A 1 309 ? -8.106 -21.685 -13.831 1.00 97.88 309 ASP A N 1
ATOM 2507 C CA . ASP A 1 309 ? -8.884 -22.670 -13.075 1.00 97.88 309 ASP A CA 1
ATOM 2508 C C . ASP A 1 309 ? -8.146 -23.148 -11.824 1.00 97.88 309 ASP A C 1
ATOM 2510 O O . ASP A 1 309 ? -8.748 -23.277 -10.759 1.00 97.88 309 ASP A O 1
ATOM 2514 N N . LYS A 1 310 ? -6.820 -23.314 -11.906 1.00 98.00 310 LYS A N 1
ATOM 2515 C CA . LYS A 1 310 ? -5.973 -23.677 -10.759 1.00 98.00 310 LYS A CA 1
ATOM 2516 C C . LYS A 1 310 ? -6.087 -22.652 -9.627 1.00 98.00 310 LYS A C 1
ATOM 2518 O O . LYS A 1 310 ? -6.324 -23.021 -8.477 1.00 98.00 310 LYS A O 1
ATOM 2523 N N . THR A 1 311 ? -5.966 -21.364 -9.951 1.00 97.38 311 THR A N 1
ATOM 2524 C CA . THR A 1 311 ? -6.052 -20.264 -8.977 1.00 97.38 311 THR A CA 1
ATOM 2525 C C . THR A 1 311 ? -7.462 -20.143 -8.410 1.00 97.38 311 THR A C 1
ATOM 2527 O O . THR A 1 311 ? -7.635 -20.019 -7.195 1.00 97.38 311 THR A O 1
ATOM 2530 N N . ARG A 1 312 ? -8.482 -20.217 -9.274 1.00 98.00 312 ARG A N 1
ATOM 2531 C CA . ARG A 1 312 ? -9.889 -20.176 -8.866 1.00 98.00 312 ARG A CA 1
ATOM 2532 C C . ARG A 1 312 ? -10.206 -21.321 -7.904 1.00 98.00 312 ARG A C 1
ATOM 2534 O O . ARG A 1 312 ? -10.689 -21.051 -6.807 1.00 98.00 312 ARG A O 1
ATOM 2541 N N . ASN A 1 313 ? -9.859 -22.553 -8.272 1.00 97.94 313 ASN A N 1
ATOM 2542 C CA . ASN A 1 313 ? -10.102 -23.752 -7.471 1.00 97.94 313 ASN A CA 1
ATOM 2543 C C . ASN A 1 313 ? -9.361 -23.716 -6.136 1.00 97.94 313 ASN A C 1
ATOM 2545 O O . ASN A 1 313 ? -9.945 -24.051 -5.109 1.00 97.94 313 ASN A O 1
ATOM 2549 N N . PHE A 1 314 ? -8.107 -23.259 -6.107 1.00 97.88 314 PHE A N 1
ATOM 2550 C CA . PHE A 1 314 ? -7.358 -23.114 -4.857 1.00 97.88 314 PHE A CA 1
ATOM 2551 C C . PHE A 1 314 ? -8.068 -22.178 -3.868 1.00 97.88 314 PHE A C 1
ATOM 2553 O O . PHE A 1 314 ? -8.217 -22.505 -2.689 1.00 97.88 314 PHE A O 1
ATOM 2560 N N . ILE A 1 315 ? -8.554 -21.028 -4.345 1.00 98.00 315 ILE A N 1
ATOM 2561 C CA . ILE A 1 315 ? -9.246 -20.063 -3.487 1.00 98.00 315 ILE A CA 1
ATOM 2562 C C . ILE A 1 315 ? -10.610 -20.604 -3.047 1.00 98.00 315 ILE A C 1
ATOM 2564 O O . ILE A 1 315 ? -10.936 -20.517 -1.866 1.00 98.00 315 ILE A O 1
ATOM 2568 N N . THR A 1 316 ? -11.412 -21.163 -3.958 1.00 97.44 316 THR A N 1
ATOM 2569 C CA . THR A 1 316 ? -12.773 -21.626 -3.636 1.00 97.44 316 THR A CA 1
ATOM 2570 C C . THR A 1 316 ? -12.791 -22.851 -2.729 1.00 97.44 316 THR A C 1
ATOM 2572 O O . THR A 1 316 ? -13.704 -22.983 -1.919 1.00 97.44 316 THR A O 1
ATOM 2575 N N . THR A 1 317 ? -11.793 -23.729 -2.821 1.00 97.75 317 THR A N 1
ATOM 2576 C CA . THR A 1 317 ? -11.715 -24.935 -1.983 1.00 97.75 317 THR A CA 1
ATOM 2577 C C . THR A 1 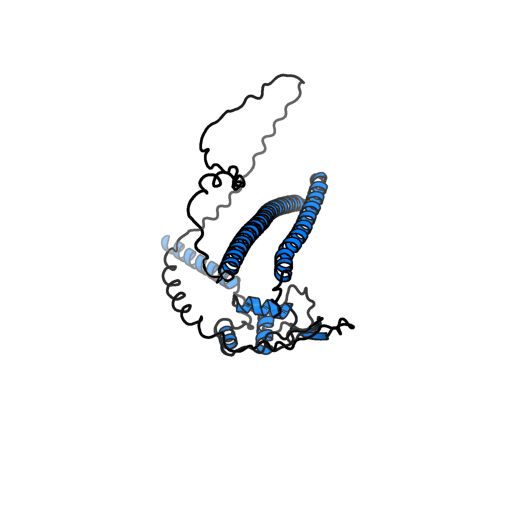317 ? -11.097 -24.640 -0.620 1.00 97.75 317 THR A C 1
ATOM 2579 O O . THR A 1 317 ? -11.684 -24.975 0.407 1.00 97.75 317 THR A O 1
ATOM 2582 N N . LYS A 1 318 ? -9.934 -23.977 -0.589 1.00 97.88 318 LYS A N 1
ATOM 2583 C CA . LYS A 1 318 ? -9.140 -23.811 0.636 1.00 97.88 318 LYS A CA 1
ATOM 2584 C C . LYS A 1 318 ? -9.485 -22.543 1.417 1.00 97.88 318 LYS A C 1
ATOM 2586 O O . LYS A 1 318 ? -9.393 -22.541 2.641 1.00 97.88 318 LYS A O 1
ATOM 2591 N N . TYR A 1 319 ? -9.899 -21.476 0.731 1.00 97.94 319 TYR A N 1
ATOM 2592 C CA . TYR A 1 319 ? -10.182 -20.170 1.343 1.00 97.94 319 TYR A CA 1
ATOM 2593 C C . TYR A 1 319 ? -11.487 -19.517 0.844 1.00 97.94 319 TYR A C 1
ATOM 2595 O O . TYR A 1 319 ? -11.489 -18.318 0.528 1.00 97.94 319 TYR A O 1
ATOM 2603 N N . PRO A 1 320 ? -12.620 -20.247 0.772 1.00 97.31 320 PRO A N 1
ATOM 2604 C CA . PRO A 1 320 ? -13.870 -19.673 0.287 1.00 97.31 320 PRO A CA 1
ATOM 2605 C C . PRO A 1 320 ? -14.333 -18.541 1.209 1.00 97.31 320 PRO A C 1
ATOM 2607 O O . PRO A 1 320 ? -14.345 -18.732 2.428 1.00 97.31 320 PRO A O 1
ATOM 2610 N N . PRO A 1 321 ? -14.772 -17.379 0.692 1.00 97.38 321 PRO A N 1
ATOM 2611 C CA . PRO A 1 321 ? -15.316 -16.325 1.541 1.00 97.38 321 PRO A CA 1
ATOM 2612 C C . PRO A 1 321 ? -16.537 -16.853 2.308 1.00 97.38 321 PRO A C 1
ATOM 2614 O O . PRO A 1 321 ? -17.536 -17.262 1.717 1.00 97.38 321 PRO A O 1
ATOM 2617 N N . LYS A 1 322 ? -16.479 -16.846 3.644 1.00 96.50 322 LYS A N 1
ATOM 2618 C CA . LYS A 1 322 ? -17.591 -17.304 4.486 1.00 96.50 322 LYS A CA 1
ATOM 2619 C C . LYS A 1 322 ? -18.614 -16.184 4.573 1.00 96.50 322 LYS A C 1
ATOM 2621 O O . LYS A 1 322 ? -18.479 -15.252 5.366 1.00 96.50 322 LYS A O 1
ATOM 2626 N N . LEU A 1 323 ? -19.604 -16.247 3.688 1.00 95.12 323 LEU A N 1
ATOM 2627 C CA . LEU A 1 323 ? -20.666 -15.248 3.622 1.00 95.12 323 LEU A CA 1
ATOM 2628 C C . LEU A 1 323 ? -21.743 -15.473 4.676 1.00 95.12 323 LEU A C 1
ATOM 2630 O O . LEU A 1 323 ? -22.425 -14.523 5.024 1.00 95.12 323 LEU A O 1
ATOM 2634 N N . GLN A 1 324 ? -21.883 -16.688 5.198 1.00 88.62 324 GLN A N 1
ATOM 2635 C CA . GLN A 1 324 ? -22.855 -16.993 6.241 1.00 88.62 324 GLN A CA 1
ATOM 2636 C C . GLN A 1 324 ? -22.407 -16.405 7.581 1.00 88.62 324 GLN A C 1
ATOM 2638 O O . GLN A 1 324 ? -21.218 -16.400 7.907 1.00 88.62 324 GLN A O 1
ATOM 2643 N N . PHE A 1 325 ? -23.377 -15.906 8.350 1.00 72.12 325 PHE A N 1
ATOM 2644 C CA . PHE A 1 325 ? -23.146 -15.495 9.728 1.00 72.12 325 PHE A CA 1
ATOM 2645 C C . PHE A 1 325 ? -22.646 -16.729 10.474 1.00 72.12 325 PHE A C 1
ATOM 2647 O O . PHE A 1 325 ? -23.386 -17.704 10.601 1.00 72.12 325 PHE A O 1
ATOM 2654 N N . LEU A 1 326 ? -21.396 -16.705 10.949 1.00 64.25 326 LEU A N 1
ATOM 2655 C CA . LEU A 1 326 ? -21.047 -17.590 12.051 1.00 64.25 326 LEU A CA 1
ATOM 2656 C C . LEU A 1 326 ? -22.072 -17.258 13.132 1.00 64.25 326 LEU A C 1
ATOM 2658 O O . LEU A 1 326 ? -22.132 -16.073 13.479 1.00 64.25 326 LEU A O 1
ATOM 2662 N N . PRO A 1 327 ? -22.908 -18.210 13.596 1.00 59.09 327 PRO A N 1
ATOM 2663 C CA . PRO A 1 327 ? -23.771 -17.957 14.736 1.00 59.09 327 PRO A CA 1
ATOM 2664 C C . PRO A 1 327 ? -22.838 -17.383 15.779 1.00 59.09 327 PRO A C 1
ATOM 2666 O O . PRO A 1 327 ? -21.877 -18.064 16.144 1.00 59.09 327 PRO A O 1
ATOM 2669 N N . SER A 1 328 ? -23.026 -16.085 16.073 1.00 58.50 328 SER A N 1
ATOM 2670 C CA . SER A 1 328 ? -22.239 -15.305 17.023 1.00 58.50 328 SER A CA 1
ATOM 2671 C C . SER A 1 328 ? -21.815 -16.290 18.078 1.00 58.50 328 SER A C 1
ATOM 2673 O O . SER A 1 328 ? -22.715 -16.871 18.691 1.00 58.50 328 SER A O 1
ATOM 2675 N N . GLN A 1 329 ? -20.514 -16.609 18.164 1.00 55.22 329 GLN A N 1
ATOM 2676 C CA . GLN A 1 329 ? -20.048 -17.477 19.231 1.00 55.22 329 GLN A CA 1
ATOM 2677 C C . GLN A 1 329 ? -20.523 -16.767 20.474 1.00 55.22 329 GLN A C 1
ATOM 2679 O O . GLN A 1 329 ? -20.036 -15.681 20.795 1.00 55.22 329 GLN A O 1
ATOM 2684 N N . ASN A 1 330 ? -21.624 -17.288 21.011 1.00 54.19 330 ASN A N 1
ATOM 2685 C CA . ASN A 1 330 ? -22.442 -16.570 21.949 1.00 54.19 330 ASN A CA 1
ATOM 2686 C C . ASN A 1 330 ? -21.451 -16.368 23.078 1.00 54.19 330 ASN A C 1
ATOM 2688 O O . ASN A 1 330 ? -20.945 -17.353 23.608 1.00 54.19 330 ASN A O 1
ATOM 2692 N N . LYS A 1 331 ? -21.036 -15.134 23.374 1.00 59.25 331 LYS A N 1
ATOM 2693 C CA . LYS A 1 331 ? -20.073 -14.932 24.467 1.00 59.25 331 LYS A CA 1
ATOM 2694 C C . LYS A 1 331 ? -20.649 -15.528 25.763 1.00 59.25 331 LYS A C 1
ATOM 2696 O O . LYS A 1 331 ? -19.911 -16.014 26.613 1.00 59.25 331 LYS A O 1
ATOM 2701 N N . ASN A 1 332 ? -21.980 -15.644 25.808 1.00 63.09 332 ASN A N 1
ATOM 2702 C CA . ASN A 1 332 ? -22.751 -16.384 26.792 1.00 63.09 332 ASN A CA 1
ATOM 2703 C C . ASN A 1 332 ? -22.569 -17.906 26.751 1.00 63.09 332 ASN A C 1
ATOM 2705 O O . ASN A 1 332 ? -22.787 -18.514 27.774 1.00 63.09 332 ASN A O 1
ATOM 2709 N N . ALA A 1 333 ? -22.183 -18.553 25.651 1.00 66.44 333 ALA A N 1
ATOM 2710 C CA . ALA A 1 333 ? -21.873 -19.986 25.624 1.00 66.44 333 ALA A CA 1
ATOM 2711 C C . ALA A 1 333 ? -20.551 -20.291 26.344 1.00 66.44 333 ALA A C 1
ATOM 2713 O O . ALA A 1 333 ? -20.479 -21.270 27.081 1.00 66.44 333 ALA A O 1
ATOM 2714 N N . SER A 1 334 ? -19.530 -19.435 26.203 1.00 70.38 334 SER A N 1
ATOM 2715 C CA . SER A 1 334 ? -18.315 -19.538 27.027 1.00 70.38 334 SER A CA 1
ATOM 2716 C C . SER A 1 334 ? -18.616 -19.214 28.491 1.00 70.38 334 SER A C 1
ATOM 2718 O O . SER A 1 334 ? -18.178 -19.945 29.374 1.00 70.38 334 SER A O 1
ATOM 2720 N N . LEU A 1 335 ? -19.445 -18.193 28.753 1.00 78.00 335 LEU A N 1
ATOM 2721 C CA . LEU A 1 335 ? -19.898 -17.873 30.111 1.00 78.00 335 LEU A CA 1
ATOM 2722 C C . LEU A 1 335 ? -20.768 -18.991 30.716 1.00 78.00 335 LEU A C 1
ATOM 2724 O O . LEU A 1 335 ? -20.610 -19.326 31.878 1.00 78.00 335 LEU A O 1
ATOM 2728 N N . GLN A 1 336 ? -21.653 -19.614 29.937 1.00 79.69 336 GLN A N 1
ATOM 2729 C CA . GLN A 1 336 ? -22.513 -20.719 30.372 1.00 79.69 336 GLN A CA 1
ATOM 2730 C C . GLN A 1 336 ? -21.704 -21.986 30.625 1.00 79.69 336 GLN A C 1
ATOM 2732 O O . GLN A 1 336 ? -21.994 -22.685 31.591 1.00 79.69 336 GLN A O 1
ATOM 2737 N N . LYS A 1 337 ? -20.674 -22.265 29.815 1.00 83.94 337 LYS A N 1
ATOM 2738 C CA . LYS A 1 337 ? -19.724 -23.349 30.091 1.00 83.94 337 LYS A CA 1
ATOM 2739 C C . LYS A 1 337 ? -18.948 -23.090 31.381 1.00 83.94 337 LYS A C 1
ATOM 2741 O O . LYS A 1 337 ? -18.854 -23.996 32.198 1.00 83.94 337 LYS A O 1
ATOM 2746 N N . ALA A 1 338 ? -18.477 -21.861 31.607 1.00 83.62 338 ALA A N 1
ATOM 2747 C CA . ALA A 1 338 ? -17.817 -21.488 32.859 1.00 83.62 338 ALA A CA 1
ATOM 2748 C C . ALA A 1 338 ? -18.763 -21.610 34.069 1.00 83.62 338 ALA A C 1
ATOM 2750 O O . ALA A 1 338 ? -18.404 -22.210 35.076 1.00 83.62 338 ALA A O 1
ATOM 2751 N N . VAL A 1 339 ? -20.007 -21.133 33.954 1.00 91.56 339 VAL A N 1
ATOM 2752 C CA . VAL A 1 339 ? -21.031 -21.251 35.007 1.00 91.56 339 VAL A CA 1
ATOM 2753 C C . VAL A 1 339 ? -21.393 -22.714 35.285 1.00 91.56 339 VAL A C 1
ATOM 2755 O O . VAL A 1 339 ? -21.557 -23.089 36.444 1.00 91.56 339 VAL A O 1
ATOM 2758 N N . GLN A 1 340 ? -21.502 -23.560 34.257 1.00 93.06 340 GLN A N 1
ATOM 2759 C CA . GLN A 1 340 ? -21.711 -25.000 34.439 1.00 93.06 340 GLN A CA 1
ATOM 2760 C C . GLN A 1 340 ? -20.524 -25.665 35.140 1.00 93.06 340 GLN A C 1
ATOM 2762 O O . GLN A 1 340 ? -20.735 -26.462 36.048 1.00 93.06 340 GLN A O 1
ATOM 2767 N N . PHE A 1 341 ? -19.295 -25.299 34.778 1.00 92.19 341 PHE A N 1
ATOM 2768 C CA . PHE A 1 341 ? -18.093 -25.844 35.403 1.00 92.19 341 PHE A CA 1
ATOM 2769 C C . PHE A 1 341 ? -18.014 -25.485 36.894 1.00 92.19 341 PHE A C 1
ATOM 2771 O O . PHE A 1 341 ? -17.787 -26.356 37.729 1.00 92.19 341 PHE A O 1
ATOM 2778 N N . VAL A 1 342 ? -18.315 -24.230 37.251 1.00 93.19 342 VAL A N 1
ATOM 2779 C CA . VAL A 1 342 ? -18.375 -23.784 38.655 1.00 93.19 342 VAL A CA 1
ATOM 2780 C C . VAL A 1 342 ? -19.462 -24.530 39.438 1.00 93.19 342 VAL A C 1
ATOM 2782 O O . VAL A 1 342 ? -19.231 -24.917 40.582 1.00 93.19 342 VAL A O 1
ATOM 2785 N N . LYS A 1 343 ? -20.630 -24.790 38.833 1.00 95.00 343 LYS A N 1
ATOM 2786 C CA . LYS A 1 343 ? -21.685 -25.595 39.473 1.00 95.00 343 LYS A CA 1
ATOM 2787 C C . LYS A 1 343 ? -21.240 -27.033 39.752 1.00 95.00 343 LYS A C 1
ATOM 2789 O O . LYS A 1 343 ? -21.557 -27.548 40.817 1.00 95.00 343 LYS A O 1
ATOM 2794 N N . ILE A 1 344 ? -20.509 -27.661 38.831 1.00 94.50 344 ILE A N 1
ATOM 2795 C CA . ILE A 1 344 ? -19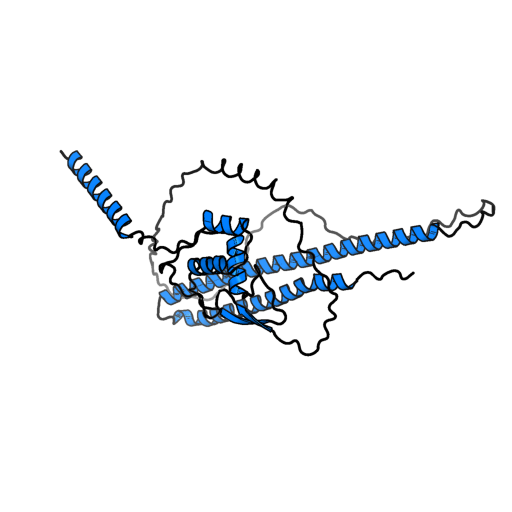.994 -29.029 39.013 1.00 94.50 344 ILE A CA 1
ATOM 2796 C C . ILE A 1 344 ? -18.987 -29.075 40.168 1.00 94.50 344 ILE A C 1
ATOM 2798 O O . ILE A 1 344 ? -19.109 -29.930 41.041 1.00 94.50 344 ILE A O 1
ATOM 2802 N N . ILE A 1 345 ? -18.054 -28.118 40.225 1.00 92.94 345 ILE A N 1
ATOM 2803 C CA . ILE A 1 345 ? -17.081 -28.023 41.326 1.00 92.94 345 ILE A CA 1
ATOM 2804 C C . ILE A 1 345 ? -17.797 -27.831 42.670 1.00 92.94 345 ILE A C 1
ATOM 2806 O O . ILE A 1 345 ? -17.461 -28.492 43.649 1.00 92.94 345 ILE A O 1
ATOM 2810 N N . ALA A 1 346 ? -18.817 -26.969 42.724 1.00 93.19 346 ALA A N 1
ATOM 2811 C CA . ALA A 1 346 ? -19.569 -26.725 43.953 1.00 93.19 346 ALA A CA 1
ATOM 2812 C C . ALA A 1 346 ? -20.280 -27.986 44.481 1.00 93.19 346 ALA A C 1
ATOM 2814 O O . ALA A 1 346 ? -20.305 -28.196 45.691 1.00 93.19 346 ALA A O 1
ATOM 2815 N N . ILE A 1 347 ? -20.818 -28.829 43.591 1.00 95.00 347 ILE A N 1
ATOM 2816 C CA . ILE A 1 347 ? -21.448 -30.109 43.960 1.00 95.00 347 ILE A CA 1
ATOM 2817 C C . ILE A 1 347 ? -20.396 -31.081 44.512 1.00 95.00 347 ILE A C 1
ATOM 2819 O O . ILE A 1 347 ? -20.576 -31.614 45.604 1.00 95.00 347 ILE A O 1
ATOM 2823 N N . GLN A 1 348 ? -19.259 -31.237 43.828 1.00 91.69 348 GLN A N 1
ATOM 2824 C CA . GLN A 1 348 ? -18.178 -32.122 44.284 1.00 91.69 348 GLN A CA 1
ATOM 2825 C C . GLN A 1 348 ? -17.616 -31.708 45.654 1.00 91.69 348 GLN A C 1
ATOM 2827 O O . GLN A 1 348 ? -17.314 -32.555 46.488 1.00 91.69 348 GLN A O 1
ATOM 2832 N N . MET A 1 349 ? -17.520 -30.404 45.936 1.00 89.94 349 MET A N 1
ATOM 2833 C CA . MET A 1 349 ? -17.065 -29.918 47.245 1.00 89.94 349 MET A CA 1
ATOM 2834 C C . MET A 1 349 ? -18.068 -30.159 48.386 1.00 89.94 349 MET A C 1
ATOM 2836 O O . MET A 1 349 ? -17.665 -30.139 49.550 1.00 89.94 349 MET A O 1
ATOM 2840 N N . GLN A 1 350 ? -19.358 -30.350 48.090 1.00 91.50 350 GLN A N 1
ATOM 2841 C CA . GLN A 1 350 ? -20.365 -30.692 49.102 1.00 91.50 350 GLN A CA 1
ATOM 2842 C C . GLN A 1 350 ? -20.325 -32.178 49.472 1.00 91.50 350 GLN A C 1
ATOM 2844 O O . GLN A 1 350 ? -20.515 -32.501 50.642 1.00 91.50 350 GLN A O 1
ATOM 2849 N N . GLU A 1 351 ? -20.013 -33.059 48.520 1.00 89.00 351 GLU A N 1
ATOM 2850 C CA . GLU A 1 351 ? -19.898 -34.506 48.755 1.00 89.00 351 GLU A CA 1
ATOM 2851 C C . GLU A 1 351 ? -18.683 -34.872 49.622 1.00 89.00 351 GLU A C 1
ATOM 2853 O O . GLU A 1 351 ? -18.763 -35.796 50.415 1.00 89.00 351 GLU A O 1
ATOM 2858 N N . VAL A 1 352 ? -17.586 -34.108 49.558 1.00 85.56 352 VAL A N 1
ATOM 2859 C CA . VAL A 1 352 ? -16.377 -34.339 50.384 1.00 85.56 352 VAL A CA 1
ATOM 2860 C C . VAL A 1 352 ? -16.571 -33.946 51.862 1.00 85.56 352 VAL A C 1
ATOM 2862 O O . VAL A 1 352 ? -15.736 -34.258 52.707 1.00 85.56 352 VAL A O 1
ATOM 2865 N N . LYS A 1 353 ? -17.652 -33.231 52.197 1.00 76.62 353 LYS A N 1
ATOM 2866 C CA . LYS A 1 353 ? -17.957 -32.812 53.578 1.00 76.62 353 LYS A CA 1
ATOM 2867 C C . LYS A 1 353 ? -18.888 -33.769 54.329 1.00 76.62 353 LYS A C 1
ATOM 2869 O O . LYS A 1 353 ? -19.146 -33.514 55.506 1.00 76.62 353 LYS A O 1
ATOM 2874 N N . GLN A 1 354 ? -19.408 -34.800 53.665 1.00 71.25 354 GLN A N 1
ATOM 2875 C CA . GLN A 1 354 ? -20.139 -35.908 54.287 1.00 71.25 354 GLN A CA 1
ATOM 2876 C C . GLN A 1 354 ? -19.185 -37.076 54.508 1.00 71.25 354 GLN A C 1
ATOM 2878 O O . GLN A 1 354 ? -19.339 -37.736 55.558 1.00 71.25 354 GLN A O 1
#

InterPro domains:
  IPR001628 Zinc finger, nuclear hormone receptor-type [PF00105] (234-303)
  IPR001628 Zinc finger, nuclear hormone receptor-type [PS51030] (231-314)
  IPR013088 Zinc finger, NHR/GATA-type [G3DSA:3.30.50.10] (224-335)

Radius of gyration: 37.03 Å; chains: 1; bounding box: 100×66×98 Å

Secondary structure (DSSP, 8-state):
-------TTHHHHHHHHHHHHHHHHHHHHHHHHHHHHHHHHHHHTGGG-S-HHHHHHHHHHHHHHHHHHHHHHHHHHHHHHHHHHHHHHHHHHHHHHHHHHHHHHHHHHTSS--S----------SS--S-----------------------------------------------------------SSSSTTTTTTTTSSSSSSSS-S-------------S---PEEEE-TTT--EEEESSPPEETTEE--HHHHHHHHHHHHS----B-SSTT----TT--TT-TT--HHHHHHHHHHHS---HHHHHHHHHHS--B-S------HHHHHHHHHHHHHHHHHHHHHTT-

Sequence (354 aa):
MNADGVDFETNFESKLWIKRSEEVLQMLEDEINRKELKINELESSVAHFPSYSTKILFKDVKCSLNERKNEFSDFRAFVNNLVVLDDKFDAIVSDIEAHNSVKAAFKESNCNSVSKPVLLNSQIVKDAVSTLQVNPTIYNGVSNDDSDYSHSLLQIKAEKHFSDEDSSSNNFKVYEYEQTFESDSNNNHSETIHNKLISEVESDLNEHTQQQIRPTTANYKINLKTEKKATVVCCVCNVTKQYVAPRKRFGKATCDSCFFFFWRFTRKPRQLYCRYQGRCKIEGQKRNSINRCLACWLSTCLDKFELDDKTRNFITTKYPPKLQFLPSQNKNASLQKAVQFVKIIAIQMQEVKQ

Foldseek 3Di:
DDPDPPDPPVVVVVCVVLVVVVVVLVVVVVVLVVVVVVLVVCVVVLVVDPDPVVNVVSVVVVVVSVVVVVVSVVVVVVSVVVVVVVVVVVVVVVVVVVVVVVVVVVVVVVPPPPPDDDDDDPDDDPPPPDDDPPDDPDPDDDDPDDDDDDDDDDDDDDDDDDDDDDDDDDDDDDDDDDDDDDDDDDDPDDDPPPVVVVVVVVVPPPPPPDDDDDPPPPPDDPDPDDQDFDWFQAQQARDIDTDSDQDADLNHGHDPVLRVLVVVCLVPPDAFEDQQLLPFRRYPDDPPPVDRRSLNSNVSCLVRGNDDPVSSCCCCPVHHRHSGHPPPPPVVVVVVVVVVVVVVVVVVVVVVVD

Organism: NCBI:txid1965070

pLDDT: mean 73.4, std 25.6, range [27.95, 98.06]